Protein AF-A0A5J4WIN3-F1 (afdb_monomer_lite)

Structure (mmCIF, N/CA/C/O backbone):
data_AF-A0A5J4WIN3-F1
#
_entry.id   AF-A0A5J4WIN3-F1
#
loop_
_atom_site.group_PDB
_atom_site.id
_atom_site.type_symbol
_atom_site.label_atom_id
_atom_site.label_alt_id
_atom_site.label_comp_id
_atom_site.label_asym_id
_atom_site.label_entity_id
_atom_site.label_seq_id
_atom_site.pdbx_PDB_ins_code
_atom_site.Cartn_x
_atom_site.Cartn_y
_atom_site.Cartn_z
_atom_site.occupancy
_atom_site.B_iso_or_equiv
_atom_site.auth_seq_id
_atom_site.auth_comp_id
_atom_site.auth_asym_id
_atom_site.auth_atom_id
_atom_site.pdbx_PDB_model_num
ATOM 1 N N . MET A 1 1 ? -6.242 -2.470 1.722 1.00 87.19 1 MET A N 1
ATOM 2 C CA . MET A 1 1 ? -4.870 -2.939 2.012 1.00 87.19 1 MET A CA 1
ATOM 3 C C . MET A 1 1 ? -4.044 -3.246 0.762 1.00 87.19 1 MET A C 1
ATOM 5 O O . MET A 1 1 ? -3.118 -2.494 0.505 1.00 87.19 1 MET A O 1
ATOM 9 N N . ALA A 1 2 ? -4.332 -4.291 -0.031 1.00 87.19 2 ALA A N 1
ATOM 10 C CA . ALA A 1 2 ? -3.455 -4.694 -1.152 1.00 87.19 2 ALA A CA 1
ATOM 11 C C . ALA A 1 2 ? -3.166 -3.568 -2.173 1.00 87.19 2 ALA A C 1
ATOM 13 O O . ALA A 1 2 ? -2.025 -3.398 -2.594 1.00 87.19 2 ALA A O 1
ATOM 14 N N . MET A 1 3 ? -4.175 -2.747 -2.493 1.00 87.94 3 MET A N 1
ATOM 15 C CA . MET A 1 3 ? -4.008 -1.532 -3.305 1.00 87.94 3 MET A CA 1
ATOM 16 C C . MET A 1 3 ? -3.023 -0.533 -2.685 1.00 87.94 3 MET A C 1
ATOM 18 O O . MET A 1 3 ? -2.187 0.008 -3.392 1.00 87.94 3 MET A O 1
ATOM 22 N N . SER A 1 4 ? -3.068 -0.318 -1.369 1.00 89.94 4 SER A N 1
ATOM 23 C CA . SER A 1 4 ? -2.129 0.565 -0.673 1.00 89.94 4 SER A CA 1
ATOM 24 C C . SER A 1 4 ? -0.691 0.072 -0.877 1.00 89.94 4 SER A C 1
ATOM 26 O O . SER A 1 4 ? 0.135 0.820 -1.388 1.00 89.94 4 SER A O 1
ATOM 28 N N . VAL A 1 5 ? -0.415 -1.213 -0.608 1.00 88.94 5 VAL A N 1
ATOM 29 C CA . VAL A 1 5 ? 0.913 -1.842 -0.806 1.00 88.94 5 VAL A CA 1
ATOM 30 C C . VAL A 1 5 ? 1.455 -1.597 -2.215 1.00 88.94 5 VAL A C 1
ATOM 32 O O . VAL A 1 5 ? 2.582 -1.133 -2.374 1.00 88.94 5 VAL A O 1
ATOM 35 N N . ALA A 1 6 ? 0.635 -1.883 -3.230 1.00 87.50 6 ALA A N 1
ATOM 36 C CA . ALA A 1 6 ? 1.030 -1.821 -4.634 1.00 87.50 6 ALA A CA 1
ATOM 37 C C . ALA A 1 6 ? 1.293 -0.394 -5.153 1.00 87.50 6 ALA A C 1
ATOM 39 O O . ALA A 1 6 ? 1.942 -0.247 -6.187 1.00 87.50 6 ALA A O 1
ATOM 40 N N . PHE A 1 7 ? 0.796 0.640 -4.462 1.00 89.38 7 PHE A N 1
ATOM 41 C CA . PHE A 1 7 ? 0.884 2.038 -4.902 1.00 89.38 7 PHE A CA 1
ATOM 42 C C . PHE A 1 7 ? 1.800 2.931 -4.045 1.00 89.38 7 PHE A C 1
ATOM 44 O O . PHE A 1 7 ? 2.099 4.035 -4.484 1.00 89.38 7 PHE A O 1
ATOM 51 N N . CYS A 1 8 ? 2.282 2.487 -2.875 1.00 89.25 8 CYS A N 1
ATOM 52 C CA . CYS A 1 8 ? 3.181 3.295 -2.020 1.00 89.25 8 CYS A CA 1
ATOM 53 C C . CYS A 1 8 ? 4.412 2.562 -1.455 1.00 89.25 8 CYS A C 1
ATOM 55 O O . CYS A 1 8 ? 5.132 3.107 -0.611 1.00 89.25 8 CYS A O 1
ATOM 57 N N . ALA A 1 9 ? 4.648 1.311 -1.868 1.00 86.06 9 ALA A N 1
ATOM 58 C CA . ALA A 1 9 ? 5.741 0.473 -1.369 1.00 86.06 9 ALA A CA 1
ATOM 59 C C . ALA A 1 9 ? 5.744 0.241 0.161 1.00 86.06 9 ALA A C 1
ATOM 61 O O . ALA A 1 9 ? 6.770 -0.153 0.714 1.00 86.06 9 ALA A O 1
ATOM 62 N N . ALA A 1 10 ? 4.649 0.530 0.874 1.00 89.44 10 ALA A N 1
ATOM 63 C CA . ALA A 1 10 ? 4.596 0.431 2.333 1.00 89.44 10 ALA A CA 1
ATOM 64 C C . ALA A 1 10 ? 4.740 -1.010 2.831 1.00 89.44 10 ALA A C 1
ATOM 66 O O . ALA A 1 10 ? 4.054 -1.926 2.365 1.00 89.44 10 ALA A O 1
ATOM 67 N N . ARG A 1 11 ? 5.618 -1.200 3.822 1.00 89.56 11 ARG A N 1
ATOM 68 C CA . ARG A 1 11 ? 5.733 -2.472 4.553 1.00 89.56 11 ARG A CA 1
ATOM 69 C C . ARG A 1 11 ? 4.476 -2.691 5.398 1.00 89.56 11 ARG A C 1
ATOM 71 O O . ARG A 1 11 ? 3.821 -1.735 5.801 1.00 89.56 11 ARG A O 1
ATOM 78 N N . MET A 1 12 ? 4.163 -3.943 5.743 1.00 92.00 12 MET A N 1
ATOM 79 C CA . MET A 1 12 ? 3.035 -4.244 6.645 1.00 92.00 12 MET A CA 1
ATOM 80 C C . MET A 1 12 ? 3.161 -3.508 7.986 1.00 92.00 12 MET A C 1
ATOM 82 O O . MET A 1 12 ? 2.176 -3.002 8.507 1.00 92.00 12 MET A O 1
ATOM 86 N N . THR A 1 13 ? 4.386 -3.405 8.507 1.00 92.06 13 THR A N 1
ATOM 87 C CA . THR A 1 13 ? 4.738 -2.671 9.732 1.00 92.06 13 THR A CA 1
ATOM 88 C C . THR A 1 13 ? 4.558 -1.161 9.627 1.00 92.06 13 THR A C 1
ATOM 90 O O . THR A 1 13 ? 4.491 -0.508 10.653 1.00 92.06 13 THR A O 1
ATOM 93 N N . GLU A 1 14 ? 4.506 -0.605 8.418 1.00 93.25 14 GLU A N 1
ATOM 94 C CA . GLU A 1 14 ? 4.225 0.813 8.176 1.00 93.25 14 GLU A CA 1
ATOM 95 C C . GLU A 1 14 ? 2.704 1.001 8.055 1.00 93.25 14 GLU A C 1
ATOM 97 O O . GLU A 1 14 ? 2.109 1.778 8.794 1.00 93.25 14 GLU A O 1
ATOM 102 N N . LEU A 1 15 ? 2.047 0.194 7.210 1.00 93.12 15 LEU A N 1
ATOM 103 C CA . LEU A 1 15 ? 0.603 0.277 6.967 1.00 93.12 15 LEU A CA 1
ATOM 104 C C . LEU A 1 15 ? -0.250 0.252 8.243 1.00 93.12 15 LEU A C 1
ATOM 106 O O . LEU A 1 15 ? -1.227 0.990 8.309 1.00 93.12 15 LEU A O 1
ATOM 110 N N . VAL A 1 16 ? 0.099 -0.561 9.245 1.00 95.19 16 VAL A N 1
ATOM 111 C CA . VAL A 1 16 ? -0.671 -0.673 10.503 1.00 95.19 16 VAL A CA 1
ATOM 112 C C . VAL A 1 16 ? -0.641 0.577 11.388 1.00 95.19 16 VAL A C 1
ATOM 114 O O . VAL A 1 16 ? -1.478 0.697 12.277 1.00 95.19 16 VAL A O 1
ATOM 117 N N . PHE A 1 17 ? 0.268 1.522 11.134 1.00 95.25 17 PHE A N 1
ATOM 118 C CA . PHE A 1 17 ? 0.280 2.820 11.814 1.00 95.25 17 PHE A CA 1
ATOM 119 C C . PHE A 1 17 ? -0.562 3.892 11.107 1.00 95.25 17 PHE A C 1
ATOM 121 O O . PHE A 1 17 ? -0.676 4.996 11.631 1.00 95.25 17 PHE A O 1
ATOM 128 N N . MET A 1 18 ? -1.158 3.594 9.946 1.00 96.00 18 MET A N 1
ATOM 129 C CA . MET A 1 18 ? -2.054 4.532 9.266 1.00 96.00 18 MET A CA 1
ATOM 130 C C . MET A 1 18 ? -3.354 4.711 10.054 1.00 96.00 18 MET A C 1
ATOM 132 O O . MET A 1 18 ? -4.048 3.736 10.357 1.00 96.00 18 MET A O 1
ATOM 136 N N . LYS A 1 19 ? -3.695 5.969 10.330 1.00 96.12 19 LYS A N 1
ATOM 137 C CA . LYS A 1 19 ? -4.867 6.387 11.106 1.00 96.12 19 LYS A CA 1
ATOM 138 C C . LYS A 1 19 ? -5.868 7.164 10.263 1.00 96.12 19 LYS A C 1
ATOM 140 O O . LYS A 1 19 ? -5.471 7.857 9.326 1.00 96.12 19 LYS A O 1
ATOM 145 N N . GLN A 1 20 ? -7.145 7.091 10.626 1.00 95.69 20 GLN A N 1
ATOM 146 C CA . GLN A 1 20 ? -8.203 7.884 10.003 1.00 95.69 20 GLN A CA 1
ATOM 147 C C . GLN A 1 20 ? -8.123 9.356 10.432 1.00 95.69 20 GLN A C 1
ATOM 149 O O . GLN A 1 20 ? -8.286 10.233 9.590 1.00 95.69 20 GLN A O 1
ATOM 154 N N . SER A 1 21 ? -7.822 9.635 11.703 1.00 95.69 21 SER A N 1
ATOM 155 C CA . SER A 1 21 ? -7.687 10.994 12.256 1.00 95.69 21 SER A CA 1
ATOM 156 C C . SER A 1 21 ? -6.575 11.823 11.599 1.00 95.69 21 SER A C 1
ATOM 158 O O . SER A 1 21 ? -6.630 13.050 11.584 1.00 95.69 21 SER A O 1
ATOM 160 N N . GLU A 1 22 ? -5.571 11.151 11.029 1.00 96.06 22 GLU A N 1
ATOM 161 C CA . GLU A 1 22 ? -4.432 11.753 10.329 1.00 96.06 22 GLU A CA 1
ATOM 162 C C . GLU A 1 22 ? -4.584 11.708 8.793 1.00 96.06 22 GLU A C 1
ATOM 164 O O . GLU A 1 22 ? -3.637 12.039 8.070 1.00 96.06 22 GLU A O 1
ATOM 169 N N . MET A 1 23 ? -5.751 11.287 8.288 1.00 95.69 23 MET A N 1
ATOM 170 C CA . MET A 1 23 ? -6.067 11.232 6.860 1.00 95.69 23 MET A CA 1
ATOM 171 C C . MET A 1 23 ? -6.503 12.600 6.337 1.00 95.69 23 MET A C 1
ATOM 173 O O . MET A 1 23 ? -7.402 13.231 6.886 1.00 95.69 23 MET A O 1
ATOM 177 N N . ILE A 1 24 ? -5.905 13.024 5.227 1.00 96.81 24 ILE A N 1
ATOM 178 C CA . ILE A 1 24 ? -6.328 14.204 4.466 1.00 96.81 24 ILE A CA 1
ATOM 179 C C . ILE A 1 24 ? -7.000 13.685 3.195 1.00 96.81 24 ILE A C 1
ATOM 181 O O . ILE A 1 24 ? -6.353 12.995 2.408 1.00 96.81 24 ILE A O 1
ATOM 185 N N . ASP A 1 25 ? -8.292 13.961 3.025 1.00 96.00 25 ASP A N 1
ATOM 186 C CA . ASP A 1 25 ? -9.085 13.519 1.873 1.00 96.00 25 ASP A CA 1
ATOM 187 C C . ASP A 1 25 ? -9.510 14.737 1.038 1.00 96.00 25 ASP A C 1
ATOM 189 O O . ASP A 1 25 ? -10.473 15.429 1.366 1.00 96.00 25 ASP A O 1
ATOM 193 N N . ASP A 1 26 ? -8.755 15.018 -0.024 1.00 95.25 26 ASP A N 1
ATOM 194 C CA . ASP A 1 26 ? -9.018 16.113 -0.963 1.00 95.25 26 ASP A CA 1
ATOM 195 C C . ASP A 1 26 ? -9.938 15.635 -2.100 1.00 95.25 26 ASP A C 1
ATOM 197 O O . ASP A 1 26 ? -10.283 14.463 -2.195 1.00 95.25 26 ASP A O 1
ATOM 201 N N . MET A 1 27 ? -10.297 16.490 -3.060 1.00 92.69 27 MET A N 1
ATOM 202 C CA . MET A 1 27 ? -11.148 16.069 -4.187 1.00 92.69 27 MET A CA 1
ATOM 203 C C . MET A 1 27 ? -10.553 14.881 -4.982 1.00 92.69 27 MET A C 1
ATOM 205 O O . MET A 1 27 ? -11.215 13.851 -5.147 1.00 92.69 27 MET A O 1
ATOM 209 N N . HIS A 1 28 ? -9.285 14.994 -5.396 1.00 94.81 28 HIS A N 1
ATOM 210 C CA . HIS A 1 28 ? -8.592 14.035 -6.275 1.00 94.81 28 HIS A CA 1
ATOM 211 C C . HIS A 1 28 ? -7.371 13.351 -5.645 1.00 94.81 28 HIS A C 1
ATOM 213 O O . HIS A 1 28 ? -6.662 12.614 -6.328 1.00 94.81 28 HIS A O 1
ATOM 219 N N . SER A 1 29 ? -7.114 13.564 -4.358 1.00 96.38 29 SER A N 1
ATOM 220 C CA . SER A 1 29 ? -5.995 12.962 -3.631 1.00 96.38 29 SER A CA 1
ATOM 221 C C . SER A 1 29 ? -6.431 12.521 -2.242 1.00 96.38 29 SER A C 1
ATOM 223 O O . SER A 1 29 ? -7.376 13.058 -1.671 1.00 96.38 29 SER A O 1
ATOM 225 N N . LEU A 1 30 ? -5.743 11.519 -1.703 1.00 97.38 30 LEU A N 1
ATOM 226 C CA . LEU A 1 30 ? -5.910 11.071 -0.325 1.00 97.38 30 LEU A CA 1
ATOM 227 C C . LEU A 1 30 ? -4.524 10.832 0.267 1.00 97.38 30 LEU A C 1
ATOM 229 O O . LEU A 1 30 ? -3.768 9.996 -0.234 1.00 97.38 30 LEU A O 1
ATOM 233 N N . SER A 1 31 ? -4.184 11.565 1.324 1.00 97.06 31 SER A N 1
ATOM 234 C CA . SER A 1 31 ? -2.895 11.467 2.009 1.00 97.06 31 SER A CA 1
ATOM 235 C C . SER A 1 31 ? -3.036 10.815 3.380 1.00 97.06 31 SER A C 1
ATOM 237 O O . SER A 1 31 ? -3.942 11.135 4.145 1.00 97.06 31 SER A O 1
ATOM 239 N N . LEU A 1 32 ? -2.110 9.911 3.700 1.00 96.19 32 LEU A N 1
ATOM 240 C CA . LEU A 1 32 ? -2.033 9.202 4.976 1.00 96.19 32 LEU A CA 1
ATOM 241 C C . LEU A 1 32 ? -0.645 9.335 5.583 1.00 96.19 32 LEU A C 1
ATOM 243 O O . LEU A 1 32 ? 0.362 9.139 4.900 1.00 96.19 32 LEU A O 1
ATOM 247 N N . LYS A 1 33 ? -0.591 9.593 6.888 1.00 96.06 33 LYS A N 1
ATOM 248 C CA . LYS A 1 33 ? 0.647 9.464 7.656 1.00 96.06 33 LYS A CA 1
ATOM 249 C C . LYS A 1 33 ? 0.907 8.004 8.019 1.00 96.06 33 LYS A C 1
ATOM 251 O O . LYS A 1 33 ? -0.003 7.195 8.185 1.00 96.06 33 LYS A O 1
ATOM 256 N N . THR A 1 34 ? 2.184 7.672 8.108 1.00 94.75 34 THR A N 1
ATOM 257 C CA . THR A 1 34 ? 2.717 6.396 8.584 1.00 94.75 34 THR A CA 1
ATOM 258 C C . THR A 1 34 ? 4.063 6.658 9.258 1.00 94.75 34 THR A C 1
ATOM 260 O O . THR A 1 34 ? 4.613 7.754 9.150 1.00 94.75 34 THR A O 1
ATOM 263 N N . GLN A 1 35 ? 4.640 5.659 9.919 1.00 93.12 35 GLN A N 1
ATOM 264 C CA . GLN A 1 35 ? 5.944 5.789 10.561 1.00 93.12 35 GLN A CA 1
ATOM 265 C C . GLN A 1 35 ? 6.840 4.566 10.356 1.00 93.12 35 GLN A C 1
ATOM 267 O O . GLN A 1 35 ? 6.372 3.439 10.196 1.00 93.12 35 GLN A O 1
ATOM 272 N N . THR A 1 36 ? 8.150 4.801 10.402 1.00 90.69 36 THR A N 1
ATOM 273 C CA . THR A 1 36 ? 9.190 3.768 10.504 1.00 90.69 36 THR A CA 1
ATOM 274 C C . THR A 1 36 ? 10.063 4.052 11.717 1.00 90.69 36 THR A C 1
ATOM 276 O O . THR A 1 36 ? 10.524 5.184 11.875 1.00 90.69 36 THR A O 1
ATOM 279 N N . SER A 1 37 ? 10.374 3.039 12.521 1.00 87.25 37 SER A N 1
ATOM 280 C CA . SER A 1 37 ? 11.413 3.131 13.547 1.00 87.25 37 SER A CA 1
ATOM 281 C C . SER A 1 37 ? 12.778 2.709 12.989 1.00 87.25 37 SER A C 1
ATOM 283 O O . SER A 1 37 ? 12.899 1.710 12.277 1.00 87.25 37 SER A O 1
ATOM 285 N N . LYS A 1 38 ? 13.829 3.465 13.320 1.00 81.56 38 LYS A N 1
ATOM 286 C CA . LYS A 1 38 ? 15.229 3.105 13.060 1.00 81.56 38 LYS A CA 1
ATOM 287 C C . LYS A 1 38 ? 16.029 3.296 14.346 1.00 81.56 38 LYS A C 1
ATOM 289 O O . LYS A 1 38 ? 16.388 4.412 14.720 1.00 81.56 38 LYS A O 1
ATOM 294 N N . GLY A 1 39 ? 16.271 2.196 15.058 1.00 85.06 39 GLY A N 1
ATOM 295 C CA . GLY A 1 39 ? 16.772 2.257 16.432 1.00 85.06 39 GLY A CA 1
ATOM 296 C C . GLY A 1 39 ? 15.780 3.009 17.324 1.00 85.06 39 GLY A C 1
ATOM 297 O O . GLY A 1 39 ? 14.603 2.667 17.354 1.00 85.06 39 GLY A O 1
ATOM 298 N N . LYS A 1 40 ? 16.248 4.056 18.015 1.00 88.25 40 LYS A N 1
ATOM 299 C CA . LYS A 1 40 ? 15.413 4.907 18.884 1.00 88.25 40 LYS A CA 1
ATOM 300 C C . LYS A 1 40 ? 14.672 6.035 18.147 1.00 88.25 40 LYS A C 1
ATOM 302 O O . LYS A 1 40 ? 13.868 6.719 18.767 1.00 88.25 40 LYS A O 1
ATOM 307 N N . GLN A 1 41 ? 14.946 6.266 16.860 1.00 90.06 41 GLN A N 1
ATOM 308 C CA . GLN A 1 41 ? 14.313 7.347 16.097 1.00 90.06 41 GLN A CA 1
ATOM 309 C C . GLN A 1 41 ? 13.043 6.856 15.399 1.00 90.06 41 GLN A C 1
ATOM 311 O O . GLN A 1 41 ? 13.061 5.822 14.729 1.00 90.06 41 GLN A O 1
ATOM 316 N N . VAL A 1 42 ? 11.961 7.625 15.521 1.00 91.88 42 VAL A N 1
ATOM 317 C CA . VAL A 1 42 ? 10.725 7.451 14.750 1.00 91.88 42 VAL A CA 1
ATOM 318 C C . VAL A 1 42 ? 10.724 8.480 13.625 1.00 91.88 42 VAL A C 1
ATOM 320 O O . VAL A 1 42 ? 10.877 9.673 13.873 1.00 91.88 42 VAL A O 1
ATOM 323 N N . ILE A 1 43 ? 10.571 8.014 12.389 1.00 92.19 43 ILE A N 1
ATOM 324 C CA . ILE A 1 43 ? 10.496 8.853 11.191 1.00 92.19 43 ILE A CA 1
ATOM 325 C C . ILE A 1 43 ? 9.068 8.759 10.662 1.00 92.19 43 ILE A C 1
ATOM 327 O O . ILE A 1 43 ? 8.614 7.665 10.319 1.00 92.19 43 ILE A O 1
ATOM 331 N N . ILE A 1 44 ? 8.374 9.896 10.614 1.00 94.06 44 ILE A N 1
ATOM 332 C CA . ILE A 1 44 ? 7.026 10.018 10.051 1.00 94.06 44 ILE A CA 1
ATOM 333 C C . ILE A 1 44 ? 7.149 10.232 8.541 1.00 94.06 44 ILE A C 1
ATOM 335 O O . ILE A 1 44 ? 7.950 11.048 8.089 1.00 94.06 44 ILE A O 1
ATOM 339 N N . HIS A 1 45 ? 6.333 9.521 7.767 1.00 93.38 45 HIS A N 1
ATOM 340 C CA . HIS A 1 45 ? 6.220 9.672 6.317 1.00 93.38 45 HIS A CA 1
ATOM 341 C C . HIS A 1 45 ? 4.774 10.000 5.961 1.00 93.38 45 HIS A C 1
ATOM 343 O O . HIS A 1 45 ? 3.855 9.389 6.506 1.00 93.38 45 HIS A O 1
ATOM 349 N N . THR A 1 46 ? 4.575 10.900 5.004 1.00 95.12 46 THR A N 1
ATOM 350 C CA . THR A 1 46 ? 3.268 11.115 4.373 1.00 95.12 46 THR A CA 1
ATOM 351 C C . THR A 1 46 ? 3.246 10.378 3.041 1.00 95.12 46 THR A C 1
ATOM 353 O O . THR A 1 46 ? 4.161 10.516 2.231 1.00 95.12 46 THR A O 1
ATOM 356 N N . ILE A 1 47 ? 2.209 9.577 2.824 1.00 94.31 47 ILE A N 1
ATOM 357 C CA . ILE A 1 47 ? 1.951 8.851 1.584 1.00 94.31 47 ILE A CA 1
ATOM 358 C C . ILE A 1 47 ? 0.704 9.454 0.954 1.00 94.31 47 ILE A C 1
ATOM 360 O O . ILE A 1 47 ? -0.386 9.322 1.506 1.00 94.31 47 ILE A O 1
ATOM 364 N N . THR A 1 48 ? 0.865 10.076 -0.209 1.00 95.56 48 THR A N 1
ATOM 365 C CA . THR A 1 48 ? -0.241 10.602 -1.013 1.00 95.56 48 THR A CA 1
ATOM 366 C C . THR A 1 48 ? -0.604 9.604 -2.106 1.00 95.56 48 THR A C 1
ATOM 368 O O . THR A 1 48 ? 0.262 9.080 -2.808 1.00 95.56 48 THR A O 1
ATOM 371 N N . PHE A 1 49 ? -1.897 9.320 -2.230 1.00 94.31 49 PHE A N 1
ATOM 372 C CA . PHE A 1 49 ? -2.480 8.548 -3.316 1.00 94.31 49 PHE A CA 1
ATOM 373 C C . PHE A 1 49 ? -3.270 9.492 -4.217 1.00 94.31 49 PHE A C 1
ATOM 375 O O . PHE A 1 49 ? -4.230 10.107 -3.759 1.00 94.31 49 PHE A O 1
ATOM 382 N N . ASP A 1 50 ? -2.918 9.548 -5.497 1.00 93.12 50 ASP A N 1
ATOM 383 C CA . ASP A 1 50 ? -3.700 10.286 -6.489 1.00 93.12 50 ASP A CA 1
ATOM 384 C C . ASP A 1 50 ? -4.870 9.442 -7.006 1.00 93.12 50 ASP A C 1
ATOM 386 O O . ASP A 1 50 ? -4.772 8.213 -7.175 1.00 93.12 50 ASP A O 1
ATOM 390 N N . GLU A 1 51 ? -5.987 10.101 -7.300 1.00 93.44 51 GLU A N 1
ATOM 391 C CA . GLU A 1 51 ? -7.093 9.505 -8.031 1.00 93.44 51 GLU A CA 1
ATOM 392 C C . GLU A 1 51 ? -6.628 9.129 -9.446 1.00 93.44 51 GLU A C 1
ATOM 394 O O . GLU A 1 51 ? -5.828 9.814 -10.081 1.00 93.44 51 GLU A O 1
ATOM 399 N N . ARG A 1 52 ? -7.113 7.992 -9.953 1.00 87.50 52 ARG A N 1
ATOM 400 C CA . ARG A 1 52 ? -6.747 7.486 -11.278 1.00 87.50 52 ARG A CA 1
ATOM 401 C C . ARG A 1 52 ? -7.985 7.064 -12.043 1.00 87.50 52 ARG A C 1
ATOM 403 O O . ARG A 1 52 ? -8.908 6.475 -11.474 1.00 87.50 52 ARG A O 1
ATOM 410 N N . SER A 1 53 ? -7.974 7.320 -13.346 1.00 81.81 53 SER A N 1
ATOM 411 C CA . SER A 1 53 ? -8.917 6.722 -14.281 1.00 81.81 53 SER A CA 1
ATOM 412 C C . SER A 1 53 ? -8.658 5.212 -14.368 1.00 81.81 53 SER A C 1
ATOM 414 O O . SER A 1 53 ? -7.540 4.762 -14.615 1.00 81.81 53 SER A O 1
ATOM 416 N N . GLY A 1 54 ? -9.698 4.415 -14.118 1.00 79.38 54 GLY A N 1
ATOM 417 C CA . GLY A 1 54 ? -9.635 2.954 -14.152 1.00 79.38 54 GLY A CA 1
ATOM 418 C C . GLY A 1 54 ? -10.202 2.274 -12.904 1.00 79.38 54 GLY A C 1
ATOM 419 O O . GLY A 1 54 ? -10.539 2.911 -11.908 1.00 79.38 54 GLY A O 1
ATOM 420 N N . ILE A 1 55 ? -10.306 0.946 -12.983 1.00 74.25 55 ILE A N 1
ATOM 421 C CA . ILE A 1 55 ? -10.894 0.085 -11.942 1.00 74.25 55 ILE A CA 1
ATOM 422 C C . ILE A 1 55 ? -9.997 0.056 -10.690 1.00 74.25 55 ILE A C 1
ATOM 424 O O . ILE A 1 55 ? -10.476 0.114 -9.560 1.00 74.25 55 ILE A O 1
ATOM 428 N N . CYS A 1 56 ? -8.678 0.024 -10.887 1.00 81.31 56 CYS A N 1
ATOM 429 C CA . CYS A 1 56 ? -7.680 -0.053 -9.823 1.00 81.31 56 CYS A CA 1
ATOM 430 C C . CYS A 1 56 ? -7.268 1.345 -9.329 1.00 81.31 56 CYS A C 1
ATOM 432 O O . CYS A 1 56 ? -6.128 1.768 -9.522 1.00 81.31 56 CYS A O 1
ATOM 434 N N . CYS A 1 57 ? -8.187 2.064 -8.680 1.00 88.44 57 CYS A N 1
ATOM 435 C CA . CYS A 1 57 ? -7.898 3.358 -8.056 1.00 88.44 57 CYS A CA 1
ATOM 436 C C . CYS A 1 57 ? -7.724 3.215 -6.524 1.00 88.44 57 CYS A C 1
ATOM 438 O O . CYS A 1 57 ? -8.671 2.794 -5.847 1.00 88.44 57 CYS A O 1
ATOM 440 N N . PRO A 1 58 ? -6.550 3.557 -5.947 1.00 89.88 58 PRO A N 1
ATOM 441 C CA . PRO A 1 58 ? -6.318 3.447 -4.506 1.00 89.88 58 PRO A CA 1
ATOM 442 C C . PRO A 1 58 ? -7.206 4.403 -3.697 1.00 89.88 58 PRO A C 1
ATOM 444 O O . PRO A 1 58 ? -7.798 3.957 -2.720 1.00 89.88 58 PRO A O 1
ATOM 447 N N . VAL A 1 59 ? -7.390 5.653 -4.146 1.00 94.75 59 VAL A N 1
ATOM 448 C CA . VAL A 1 59 ? -8.263 6.656 -3.500 1.00 94.75 59 VAL A CA 1
ATOM 449 C C . VAL A 1 59 ? -9.701 6.149 -3.373 1.00 94.75 59 VAL A C 1
ATOM 451 O O . VAL A 1 59 ? -10.221 6.033 -2.267 1.00 94.75 59 VAL A O 1
ATOM 454 N N . LYS A 1 60 ? -10.326 5.734 -4.485 1.00 93.38 60 LYS A N 1
ATOM 455 C CA . LYS A 1 60 ? -11.705 5.201 -4.488 1.00 93.38 60 LYS A CA 1
ATOM 456 C C . LYS A 1 60 ? -11.857 3.959 -3.613 1.00 93.38 60 LYS A C 1
ATOM 458 O O . LYS A 1 60 ? -12.891 3.777 -2.976 1.00 93.38 60 LYS A O 1
ATOM 463 N N . THR A 1 61 ? -10.830 3.111 -3.576 1.00 91.94 61 THR A N 1
ATOM 464 C CA . THR A 1 61 ? -10.817 1.898 -2.750 1.00 91.94 61 THR A CA 1
ATOM 465 C C . THR A 1 61 ? -10.701 2.237 -1.261 1.00 91.94 61 THR A C 1
ATOM 467 O O . THR A 1 61 ? -11.392 1.627 -0.449 1.00 91.94 61 THR A O 1
ATOM 470 N N . LEU A 1 62 ? -9.860 3.211 -0.895 1.00 94.50 62 LEU A N 1
ATOM 471 C CA . LEU A 1 62 ? -9.700 3.677 0.484 1.00 94.50 62 LEU A CA 1
ATOM 472 C C . LEU A 1 62 ? -10.953 4.401 0.987 1.00 94.50 62 LEU A C 1
ATOM 474 O O . LEU A 1 62 ? -11.437 4.041 2.054 1.00 94.50 62 LEU A O 1
ATOM 478 N N . ARG A 1 63 ? -11.547 5.315 0.204 1.00 95.44 63 ARG A N 1
ATOM 479 C CA . ARG A 1 63 ? -12.815 5.982 0.566 1.00 95.44 63 ARG A CA 1
ATOM 480 C C . ARG A 1 63 ? -13.931 4.977 0.858 1.00 95.44 63 ARG A C 1
ATOM 482 O O . ARG A 1 63 ? -14.547 5.045 1.916 1.00 95.44 63 ARG A O 1
ATOM 489 N N . LYS A 1 64 ? -14.132 3.988 -0.025 1.00 94.44 64 LYS A N 1
ATOM 490 C CA . LYS A 1 64 ? -15.112 2.906 0.192 1.00 94.44 64 LYS A CA 1
ATOM 491 C C . LYS A 1 64 ? -14.812 2.071 1.439 1.00 94.44 64 LYS A C 1
ATOM 493 O O . LYS A 1 64 ? -15.735 1.707 2.155 1.00 94.44 64 LYS A O 1
ATOM 498 N N . TRP A 1 65 ? -13.539 1.777 1.708 1.00 94.31 65 TRP A N 1
ATOM 499 C CA . TRP A 1 65 ? -13.132 1.048 2.911 1.00 94.31 65 TRP A CA 1
ATOM 500 C C . TRP A 1 65 ? -13.412 1.838 4.198 1.00 94.31 65 TRP A C 1
ATOM 502 O O . TRP A 1 65 ? -13.975 1.282 5.134 1.00 94.31 65 TRP A O 1
ATOM 512 N N . ILE A 1 66 ? -13.083 3.133 4.235 1.00 95.25 66 ILE A N 1
ATOM 513 C CA . ILE A 1 66 ? -13.375 3.999 5.388 1.00 95.25 66 ILE A CA 1
ATOM 514 C C . ILE A 1 66 ? -14.888 4.151 5.589 1.00 95.25 66 ILE A C 1
ATOM 516 O O . ILE A 1 66 ? -15.359 4.049 6.718 1.00 95.25 66 ILE A O 1
ATOM 520 N N . GLN A 1 67 ? -15.658 4.317 4.508 1.00 95.19 67 GLN A N 1
ATOM 521 C CA . GLN A 1 67 ? -17.121 4.346 4.574 1.00 95.19 67 GLN A CA 1
ATOM 522 C C . GLN A 1 67 ? -17.682 3.054 5.186 1.00 95.19 67 GLN A C 1
ATOM 524 O O . GLN A 1 67 ? -18.470 3.141 6.121 1.00 95.19 67 GLN A O 1
ATOM 529 N N . GLN A 1 68 ? -17.230 1.881 4.723 1.00 94.06 68 GLN A N 1
ATOM 530 C CA . GLN A 1 68 ? -17.643 0.594 5.291 1.00 94.06 68 GLN A CA 1
ATOM 531 C C . GLN A 1 68 ? -17.259 0.482 6.771 1.00 94.06 68 GLN A C 1
ATOM 533 O O . GLN A 1 68 ? -18.112 0.160 7.586 1.00 94.06 68 GLN A O 1
ATOM 538 N N . ARG A 1 69 ? -16.018 0.827 7.142 1.00 94.31 69 ARG A N 1
ATOM 539 C CA . ARG A 1 69 ? -15.552 0.795 8.539 1.00 94.31 69 ARG A CA 1
ATOM 540 C C . ARG A 1 69 ? -16.426 1.663 9.458 1.00 94.31 69 ARG A C 1
ATOM 542 O O . ARG A 1 69 ? -16.718 1.256 10.577 1.00 94.31 69 ARG A O 1
ATOM 549 N N . ASN A 1 70 ? -16.860 2.832 8.981 1.00 93.88 70 ASN A N 1
ATOM 550 C CA . ASN A 1 70 ? -17.783 3.700 9.717 1.00 93.88 70 ASN A CA 1
ATOM 551 C C . ASN A 1 70 ? -19.195 3.081 9.823 1.00 93.88 70 ASN A C 1
ATOM 553 O O . ASN A 1 70 ? -19.839 3.220 10.857 1.00 93.88 70 ASN A O 1
ATOM 557 N N . THR A 1 71 ? -19.678 2.397 8.776 1.00 95.81 71 THR A N 1
ATOM 558 C CA . THR A 1 71 ? -20.956 1.653 8.792 1.00 95.81 71 THR A CA 1
ATOM 559 C C . THR A 1 71 ? -20.918 0.454 9.743 1.00 95.81 71 THR A C 1
ATOM 561 O O . THR A 1 71 ? -21.903 0.195 10.426 1.00 95.81 71 THR A O 1
ATOM 564 N N . ASP A 1 72 ? -19.773 -0.223 9.843 1.00 93.50 72 ASP A N 1
ATOM 565 C CA . ASP A 1 72 ? -19.530 -1.348 10.755 1.00 93.50 72 ASP A CA 1
ATOM 566 C C . ASP A 1 72 ? -19.388 -0.910 12.232 1.00 93.50 72 ASP A C 1
ATOM 568 O O . ASP A 1 72 ? -19.197 -1.753 13.106 1.00 93.50 72 ASP A O 1
ATOM 572 N N . GLY A 1 73 ? -19.446 0.396 12.528 1.00 94.12 73 GLY A N 1
ATOM 573 C CA . GLY A 1 73 ? -19.350 0.937 13.890 1.00 94.12 73 GLY A CA 1
ATOM 574 C C . GLY A 1 73 ? -17.952 0.871 14.520 1.00 94.12 73 GLY A C 1
ATOM 575 O O . GLY A 1 73 ? -17.823 1.054 15.729 1.00 94.12 73 GLY A O 1
ATOM 576 N N . ILE A 1 74 ? -16.904 0.622 13.727 1.00 94.88 74 ILE A N 1
ATOM 577 C CA . ILE A 1 74 ? -15.529 0.475 14.224 1.00 94.88 74 ILE A CA 1
ATOM 578 C C . ILE A 1 74 ? -14.995 1.839 14.681 1.00 94.88 74 ILE A C 1
ATOM 580 O O . ILE A 1 74 ? -14.834 2.768 13.885 1.00 94.88 74 ILE A O 1
ATOM 584 N N . SER A 1 75 ? -14.701 1.932 15.977 1.00 92.75 75 SER A N 1
ATOM 585 C CA . SER A 1 75 ? -14.309 3.163 16.677 1.00 92.75 75 SER A CA 1
ATOM 586 C C . SER A 1 75 ? -12.805 3.454 16.617 1.00 92.75 75 SER A C 1
ATOM 588 O O . SER A 1 75 ? -12.365 4.591 16.782 1.00 92.75 75 SER A O 1
ATOM 590 N N . GLU A 1 76 ? -12.008 2.416 16.387 1.00 95.25 76 GLU A N 1
ATOM 591 C CA . GLU A 1 76 ? -10.561 2.424 16.519 1.00 95.25 76 GLU A CA 1
ATOM 592 C C . GLU A 1 76 ? -9.908 3.176 15.356 1.00 95.25 76 GLU A C 1
ATOM 594 O O . GLU A 1 76 ? -10.149 2.880 14.185 1.00 95.25 76 GLU A O 1
ATOM 599 N N . ASP A 1 77 ? -9.064 4.156 15.678 1.00 95.62 77 ASP A N 1
ATOM 600 C CA . ASP A 1 77 ? -8.498 5.115 14.720 1.00 95.62 77 ASP A CA 1
ATOM 601 C C . ASP A 1 77 ? -7.619 4.467 13.628 1.00 95.62 77 ASP A C 1
ATOM 603 O O . ASP A 1 77 ? -7.469 5.009 12.533 1.00 95.62 77 ASP A O 1
ATOM 607 N N . GLN A 1 78 ? -7.052 3.283 13.881 1.00 95.75 78 GLN A N 1
ATOM 608 C CA . GLN A 1 78 ? -6.282 2.541 12.882 1.00 95.75 78 GLN A CA 1
ATOM 609 C C . GLN A 1 78 ? -7.153 2.136 11.682 1.00 95.75 78 GLN A C 1
ATOM 611 O O . GLN A 1 78 ? -8.205 1.513 11.817 1.00 95.75 78 GLN A O 1
ATOM 616 N N . ILE A 1 79 ? -6.659 2.413 10.472 1.00 95.56 79 ILE A N 1
ATOM 617 C CA . ILE A 1 79 ? -7.392 2.141 9.225 1.00 95.56 79 ILE A CA 1
ATOM 618 C C . ILE A 1 79 ? -7.588 0.643 8.979 1.00 95.56 79 ILE A C 1
ATOM 620 O O . ILE A 1 79 ? -8.579 0.246 8.368 1.00 95.56 79 ILE A O 1
ATOM 624 N N . TRP A 1 80 ? -6.650 -0.200 9.411 1.00 95.25 80 TRP A N 1
ATOM 625 C CA . TRP A 1 80 ? -6.725 -1.646 9.204 1.00 95.25 80 TRP A CA 1
ATOM 626 C C . TRP A 1 80 ? -7.243 -2.335 10.462 1.00 95.25 80 TRP A C 1
ATOM 628 O O . TRP A 1 80 ? -6.653 -2.209 11.534 1.00 95.25 80 TRP A O 1
ATOM 638 N N . TYR A 1 81 ? -8.316 -3.106 10.304 1.00 95.06 81 TYR A N 1
ATOM 639 C CA . TYR A 1 81 ? -9.027 -3.762 11.396 1.00 95.06 81 TYR A CA 1
ATOM 640 C C . TYR A 1 81 ? -9.038 -5.284 11.239 1.00 95.06 81 TYR A C 1
ATOM 642 O O . TYR A 1 81 ? -9.017 -5.808 10.121 1.00 95.06 81 TYR A O 1
ATOM 650 N N . ASN A 1 82 ? -9.075 -6.002 12.360 1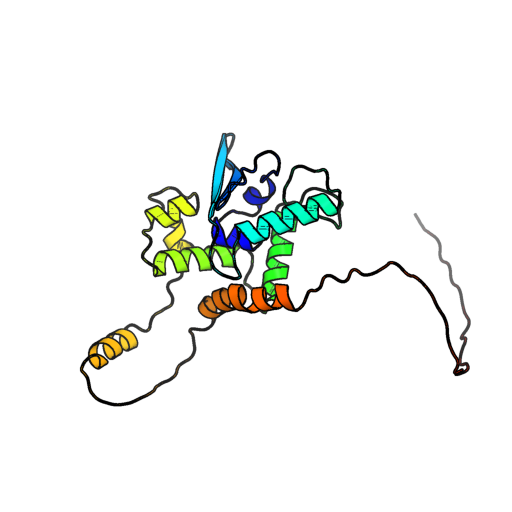.00 95.06 82 ASN A N 1
ATOM 651 C CA . ASN A 1 82 ? -9.232 -7.449 12.400 1.00 95.06 82 ASN A CA 1
ATOM 652 C C . ASN A 1 82 ? -10.599 -7.804 12.998 1.00 95.06 82 ASN A C 1
ATOM 654 O O . ASN A 1 82 ? -10.717 -8.024 14.200 1.00 95.06 82 ASN A O 1
ATOM 658 N N . HIS A 1 83 ? -11.615 -7.929 12.140 1.00 89.62 83 HIS A N 1
ATOM 659 C CA . HIS A 1 83 ? -12.988 -8.270 12.539 1.00 89.62 83 HIS A CA 1
ATOM 660 C C . HIS A 1 83 ? -13.100 -9.609 13.298 1.00 89.62 83 HIS A C 1
ATOM 662 O O . HIS A 1 83 ? -14.026 -9.794 14.077 1.00 89.62 83 HIS A O 1
ATOM 668 N N . THR A 1 84 ? -12.163 -10.550 13.119 1.00 92.25 84 THR A N 1
ATOM 669 C CA . THR A 1 84 ? -12.159 -11.815 13.880 1.00 92.25 84 THR A CA 1
ATOM 670 C C . THR A 1 84 ? -11.736 -11.611 15.334 1.00 92.25 84 THR A C 1
ATOM 672 O O . THR A 1 84 ? -12.176 -12.353 16.204 1.00 92.25 84 THR A O 1
ATOM 675 N N . LYS A 1 85 ? -10.870 -10.626 15.604 1.00 94.50 85 LYS A N 1
ATOM 676 C CA . LYS A 1 85 ? -10.378 -10.313 16.956 1.00 94.50 85 LYS A CA 1
ATOM 677 C C . LYS A 1 85 ? -11.004 -9.058 17.572 1.00 94.50 85 LYS A C 1
ATOM 679 O O . LYS A 1 85 ? -10.704 -8.790 18.726 1.00 94.50 85 LYS A O 1
ATOM 684 N N . GLN A 1 86 ? -11.823 -8.316 16.819 1.00 93.25 86 GLN A N 1
ATOM 685 C CA . GLN A 1 86 ? -12.397 -7.018 17.209 1.00 93.25 86 GLN A CA 1
ATOM 686 C C . GLN A 1 86 ? -11.321 -6.057 17.750 1.00 93.25 86 GLN A C 1
ATOM 688 O O . GLN A 1 86 ? -11.431 -5.506 18.839 1.00 93.25 86 GLN A O 1
ATOM 693 N N . LEU A 1 87 ? -10.216 -5.941 17.002 1.00 95.62 87 LEU A N 1
ATOM 694 C CA . LEU A 1 87 ? -9.042 -5.145 17.364 1.00 95.62 87 LEU A CA 1
ATOM 695 C C . LEU A 1 87 ? -8.340 -4.583 16.113 1.00 95.62 87 LEU A C 1
ATOM 697 O O . LEU A 1 87 ? -8.457 -5.168 15.026 1.00 95.62 87 LEU A O 1
ATOM 701 N N . PRO A 1 88 ? -7.527 -3.515 16.253 1.00 96.25 88 PRO A N 1
ATOM 702 C CA . PRO A 1 88 ? -6.614 -3.052 15.212 1.00 96.25 88 PRO A CA 1
ATOM 703 C C . PRO A 1 88 ? -5.749 -4.180 14.632 1.00 96.25 88 PRO A C 1
ATOM 705 O O . PRO A 1 88 ? -5.257 -5.061 15.342 1.00 96.25 88 PRO A O 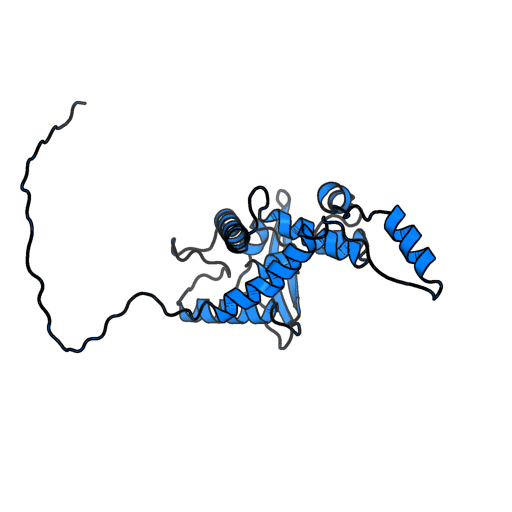1
ATOM 708 N N . ALA A 1 89 ? -5.549 -4.161 13.316 1.00 96.06 89 ALA A N 1
ATOM 709 C CA . ALA A 1 89 ? -4.814 -5.207 12.619 1.00 96.06 89 ALA A CA 1
ATOM 710 C C . ALA A 1 89 ? -3.309 -5.177 12.941 1.00 96.06 89 ALA A C 1
ATOM 712 O O . ALA A 1 89 ? -2.646 -4.152 12.791 1.00 96.06 89 ALA A O 1
ATOM 713 N N . SER A 1 90 ? -2.740 -6.333 13.299 1.00 96.25 90 SER A N 1
ATOM 714 C CA . SER A 1 90 ? -1.286 -6.495 13.415 1.00 96.25 90 SER A CA 1
ATOM 715 C C . SER A 1 90 ? -0.617 -6.591 12.039 1.00 96.25 90 SER A C 1
ATOM 717 O O . SER A 1 90 ? -1.236 -6.971 11.042 1.00 96.25 90 SER A O 1
ATOM 719 N N . SER A 1 91 ? 0.682 -6.287 11.971 1.00 94.69 91 SER A N 1
ATOM 720 C CA . SER A 1 91 ? 1.466 -6.381 10.728 1.00 94.69 91 SER A CA 1
ATOM 721 C C . SER A 1 91 ? 1.513 -7.812 10.176 1.00 94.69 91 SER A C 1
ATOM 723 O O . SER A 1 91 ? 1.477 -8.013 8.962 1.00 94.69 91 SER A O 1
ATOM 725 N N . GLU A 1 92 ? 1.530 -8.807 11.062 1.00 95.31 92 GLU A N 1
ATOM 726 C CA . GLU A 1 92 ? 1.427 -10.228 10.734 1.00 95.31 92 GLU A CA 1
ATOM 727 C C . GLU A 1 92 ? 0.058 -10.576 10.129 1.00 95.31 92 GLU A C 1
ATOM 729 O O . GLU A 1 92 ? -0.001 -11.158 9.046 1.00 95.31 92 GLU A O 1
ATOM 734 N N . TYR A 1 93 ? -1.044 -10.149 10.760 1.00 95.75 93 TYR A N 1
ATOM 735 C CA . TYR A 1 93 ? -2.393 -10.351 10.220 1.00 95.75 93 TYR A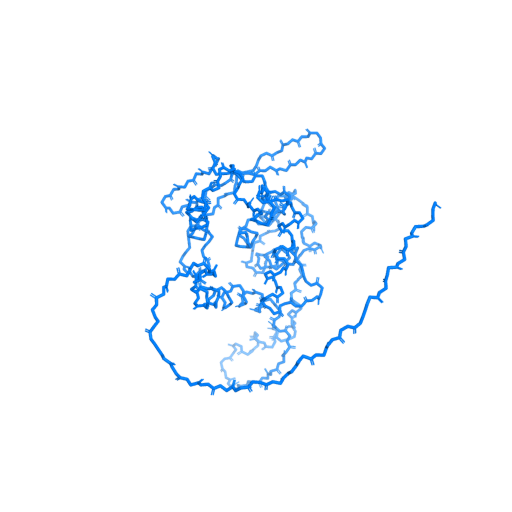 CA 1
ATOM 736 C C . TYR A 1 93 ? -2.533 -9.709 8.834 1.00 95.75 93 TYR A C 1
ATOM 738 O O . TYR A 1 93 ? -2.996 -10.354 7.894 1.00 95.75 93 TYR A O 1
ATOM 746 N N . CYS A 1 94 ? -2.040 -8.479 8.668 1.00 94.50 94 CYS A N 1
ATOM 747 C CA . CYS A 1 94 ? -1.974 -7.806 7.373 1.00 94.50 94 CYS A CA 1
ATOM 748 C C . CYS A 1 94 ? -1.174 -8.612 6.328 1.00 94.50 94 CYS A C 1
ATOM 750 O O . CYS A 1 94 ? -1.616 -8.744 5.184 1.00 94.50 94 CYS A O 1
ATOM 752 N N . SER A 1 95 ? -0.044 -9.213 6.720 1.00 93.88 95 SER A N 1
ATOM 753 C CA . SER A 1 95 ? 0.781 -10.078 5.860 1.00 93.88 95 SER A CA 1
ATOM 754 C C . SER A 1 95 ? 0.050 -11.358 5.431 1.00 93.88 95 SER A C 1
ATOM 756 O O . SER A 1 95 ? 0.068 -11.726 4.248 1.00 93.88 95 SER A O 1
ATOM 758 N N . HIS A 1 96 ? -0.643 -12.018 6.364 1.00 93.56 96 HIS A N 1
ATOM 759 C CA . HIS A 1 96 ? -1.449 -13.209 6.089 1.00 93.56 96 HIS A CA 1
ATOM 760 C C . HIS A 1 96 ? -2.630 -12.891 5.172 1.00 93.56 96 HIS A C 1
ATOM 762 O O . HIS A 1 96 ? -2.805 -13.560 4.154 1.00 93.56 96 HIS A O 1
ATOM 768 N N . GLN A 1 97 ? -3.370 -11.815 5.443 1.00 93.12 97 GLN A N 1
ATOM 769 C CA . GLN A 1 97 ? -4.479 -11.369 4.598 1.00 93.12 97 GLN A CA 1
ATOM 770 C C . GLN A 1 97 ? -4.010 -10.963 3.192 1.00 93.12 97 GLN A C 1
ATOM 772 O O . GLN A 1 97 ? -4.663 -11.296 2.201 1.00 93.12 97 GLN A O 1
ATOM 777 N N . LEU A 1 98 ? -2.851 -10.308 3.065 1.00 91.44 98 LEU A N 1
ATOM 778 C CA . LEU A 1 98 ? -2.257 -10.007 1.760 1.00 91.44 98 LEU A CA 1
ATOM 779 C C . LEU A 1 98 ? -1.861 -11.284 1.006 1.00 91.44 98 LEU A C 1
ATOM 781 O O . LEU A 1 98 ? -2.124 -11.404 -0.191 1.00 91.44 98 LEU A O 1
ATOM 785 N N . THR A 1 99 ? -1.276 -12.258 1.702 1.00 91.56 99 THR A N 1
ATOM 786 C CA . THR A 1 99 ? -0.914 -13.556 1.115 1.00 91.56 99 THR A CA 1
ATOM 787 C C . THR A 1 99 ? -2.161 -14.349 0.708 1.00 91.56 99 THR A C 1
ATOM 789 O O . THR A 1 99 ? -2.183 -14.928 -0.375 1.00 91.56 99 THR A O 1
ATOM 792 N N . ALA A 1 100 ? -3.241 -14.302 1.492 1.00 91.38 100 ALA A N 1
ATOM 793 C CA . ALA A 1 100 ? -4.528 -14.895 1.135 1.00 91.38 100 ALA A CA 1
ATOM 794 C C . ALA A 1 100 ? -5.132 -14.251 -0.127 1.00 91.38 100 ALA A C 1
ATOM 796 O O . ALA A 1 100 ? -5.647 -14.968 -0.985 1.00 91.38 100 ALA A O 1
ATOM 797 N N . ILE A 1 101 ? -5.016 -12.927 -0.296 1.00 89.81 101 ILE A N 1
ATOM 798 C CA . ILE A 1 101 ? -5.402 -12.237 -1.540 1.00 89.81 101 ILE A CA 1
ATOM 799 C C . ILE A 1 101 ? -4.566 -12.751 -2.724 1.00 89.81 101 ILE A C 1
ATOM 801 O O . ILE A 1 101 ? -5.141 -13.115 -3.746 1.00 89.81 101 ILE A O 1
ATOM 805 N N . ILE A 1 102 ? -3.239 -12.855 -2.577 1.00 85.38 102 ILE A N 1
ATOM 806 C CA . ILE A 1 102 ? -2.331 -13.393 -3.611 1.00 85.38 102 ILE A CA 1
ATOM 807 C C . ILE A 1 102 ? -2.738 -14.826 -4.015 1.00 85.38 102 ILE A C 1
ATOM 809 O O . ILE A 1 102 ? -2.838 -15.123 -5.206 1.00 85.38 102 ILE A O 1
ATOM 813 N N . ARG A 1 103 ? -3.048 -15.696 -3.042 1.00 89.81 103 ARG A N 1
ATOM 814 C CA . ARG A 1 103 ? -3.483 -17.089 -3.280 1.00 89.81 103 ARG A CA 1
ATOM 815 C C . ARG A 1 103 ? -4.849 -17.175 -3.965 1.00 89.81 103 ARG A C 1
ATOM 817 O O . ARG A 1 103 ? -4.983 -17.904 -4.942 1.00 89.81 103 ARG A O 1
ATOM 824 N N . ARG A 1 104 ? -5.843 -16.393 -3.517 1.00 88.06 104 ARG A N 1
ATOM 825 C CA . ARG A 1 104 ? -7.173 -16.288 -4.165 1.00 88.06 104 ARG A CA 1
ATOM 826 C C . ARG A 1 104 ? -7.090 -15.782 -5.606 1.00 88.06 104 ARG A C 1
ATOM 828 O O . ARG A 1 104 ? -7.975 -16.061 -6.406 1.00 88.06 104 ARG A O 1
ATOM 835 N N . ALA A 1 105 ? -6.025 -15.058 -5.930 1.00 82.56 105 ALA A N 1
ATOM 836 C CA . ALA A 1 105 ? -5.740 -14.555 -7.262 1.00 82.56 105 ALA A CA 1
ATOM 837 C C . ALA A 1 105 ? -4.943 -15.555 -8.138 1.00 82.56 105 ALA A C 1
ATOM 839 O O . ALA A 1 105 ? -4.420 -15.177 -9.182 1.00 82.56 105 ALA A O 1
ATOM 840 N N . GLY A 1 106 ? -4.830 -16.822 -7.715 1.00 86.69 106 GLY A N 1
ATOM 841 C CA . GLY A 1 106 ? -4.193 -17.909 -8.470 1.00 86.69 106 GLY A CA 1
ATOM 842 C C . GLY A 1 106 ? -2.665 -17.965 -8.373 1.00 86.69 106 GLY A C 1
ATOM 843 O O . GLY A 1 106 ? -2.046 -18.843 -8.970 1.00 86.69 106 GLY A O 1
ATOM 844 N N . ILE A 1 107 ? -2.035 -17.061 -7.618 1.00 84.12 107 ILE A N 1
ATOM 845 C CA . ILE A 1 107 ? -0.577 -17.021 -7.472 1.00 84.12 107 ILE A CA 1
ATOM 846 C C . ILE A 1 107 ? -0.170 -17.953 -6.322 1.00 84.12 107 ILE A C 1
ATOM 848 O O . ILE A 1 107 ? -0.450 -17.690 -5.148 1.00 84.12 107 ILE A O 1
ATOM 852 N N . THR A 1 108 ? 0.504 -19.050 -6.658 1.00 86.94 108 THR A N 1
ATOM 853 C CA . THR A 1 108 ? 0.912 -20.120 -5.736 1.00 86.94 108 THR A CA 1
ATOM 854 C C . THR A 1 108 ? 2.184 -19.787 -4.933 1.00 86.94 108 THR A C 1
ATOM 856 O O . THR A 1 108 ? 2.756 -18.699 -5.030 1.00 86.94 108 THR A O 1
ATOM 859 N N . SER A 1 109 ? 2.608 -20.716 -4.069 1.00 86.19 109 SER A N 1
ATOM 860 C CA . SER A 1 109 ? 3.920 -20.675 -3.401 1.00 86.19 109 SER A CA 1
ATOM 861 C C . SER A 1 109 ? 5.058 -20.616 -4.442 1.00 86.19 109 SER A C 1
ATOM 863 O O . SER A 1 109 ? 4.912 -21.250 -5.487 1.00 86.19 109 SER A O 1
ATOM 865 N N . PRO A 1 110 ? 6.176 -19.891 -4.214 1.00 87.19 110 PRO A N 1
ATOM 866 C CA . PRO A 1 110 ? 6.612 -19.241 -2.968 1.00 87.19 110 PRO A CA 1
ATOM 867 C C . PRO A 1 110 ? 6.241 -17.752 -2.836 1.00 87.19 110 PRO A C 1
ATOM 869 O O . PRO A 1 110 ? 6.735 -17.070 -1.940 1.00 87.19 110 PRO A O 1
ATOM 872 N N . TYR A 1 111 ? 5.394 -17.207 -3.711 1.00 85.62 111 TYR A N 1
ATOM 873 C CA . TYR A 1 111 ? 5.123 -15.764 -3.752 1.00 85.62 111 TYR A CA 1
ATOM 874 C C . TYR A 1 111 ? 4.289 -15.280 -2.553 1.00 85.62 111 TYR A C 1
ATOM 876 O O . TYR A 1 111 ? 3.322 -15.936 -2.160 1.00 85.62 111 TYR A O 1
ATOM 884 N N . THR A 1 112 ? 4.642 -14.130 -1.979 1.00 87.56 112 THR A N 1
ATOM 885 C CA . THR A 1 112 ? 4.061 -13.555 -0.743 1.00 87.56 112 THR A CA 1
ATOM 886 C C . THR A 1 112 ? 4.038 -12.019 -0.820 1.00 87.56 112 THR A C 1
ATOM 888 O O . THR A 1 112 ? 4.346 -11.451 -1.867 1.00 87.56 112 THR A O 1
ATOM 891 N N . GLY A 1 113 ? 3.671 -11.314 0.259 1.00 82.06 113 GLY A N 1
ATOM 892 C CA . GLY A 1 113 ? 3.599 -9.842 0.297 1.00 82.06 113 GLY A CA 1
ATOM 893 C C . GLY A 1 113 ? 4.781 -9.094 -0.357 1.00 82.06 113 GLY A C 1
ATOM 894 O O . GLY A 1 113 ? 4.534 -8.259 -1.230 1.00 82.06 113 GLY A O 1
ATOM 895 N N . PRO A 1 114 ? 6.054 -9.420 -0.040 1.00 83.94 114 PRO A N 1
ATOM 896 C CA . PRO A 1 114 ? 7.228 -8.838 -0.700 1.00 83.94 114 PRO A CA 1
ATOM 897 C C . PRO A 1 114 ? 7.241 -8.959 -2.230 1.00 83.94 114 PRO A C 1
ATOM 899 O O . PRO A 1 114 ? 7.797 -8.090 -2.901 1.00 83.94 114 PRO A O 1
ATOM 902 N N . THR A 1 115 ? 6.610 -9.987 -2.815 1.00 84.88 115 THR A N 1
ATOM 903 C CA . THR A 1 115 ? 6.517 -10.156 -4.278 1.00 84.88 115 THR A CA 1
ATOM 904 C C . THR A 1 115 ? 5.822 -8.972 -4.954 1.00 84.88 115 THR A C 1
ATOM 906 O O . THR A 1 115 ? 6.191 -8.620 -6.074 1.00 84.88 115 THR A O 1
ATOM 909 N N . ILE A 1 116 ? 4.881 -8.305 -4.275 1.00 84.75 116 ILE A N 1
ATOM 910 C CA . ILE A 1 116 ? 4.250 -7.083 -4.795 1.00 84.75 116 ILE A CA 1
ATOM 911 C C . ILE A 1 116 ? 5.290 -5.964 -4.911 1.00 84.75 116 ILE A C 1
ATOM 913 O O . ILE A 1 116 ? 5.402 -5.354 -5.973 1.00 84.75 116 ILE A O 1
ATOM 917 N N . SER A 1 117 ? 6.107 -5.752 -3.874 1.00 83.19 117 SER A N 1
ATOM 918 C CA . SER A 1 117 ? 7.191 -4.761 -3.893 1.00 83.19 117 SER A CA 1
ATOM 919 C C . SER A 1 117 ? 8.223 -5.063 -4.985 1.00 83.19 117 SER A C 1
ATOM 921 O O . SER A 1 117 ? 8.567 -4.164 -5.749 1.00 83.19 117 SER A O 1
ATOM 923 N N . HIS A 1 118 ? 8.642 -6.328 -5.138 1.00 83.44 118 HIS A N 1
ATOM 924 C CA . HIS A 1 118 ? 9.517 -6.768 -6.238 1.00 83.44 118 HIS A CA 1
ATOM 925 C C . HIS A 1 118 ? 8.939 -6.425 -7.621 1.00 83.44 118 HIS A C 1
ATOM 927 O O . HIS A 1 118 ? 9.630 -5.839 -8.459 1.00 83.44 118 HIS A O 1
ATOM 933 N N . ALA A 1 119 ? 7.672 -6.777 -7.870 1.00 84.50 119 ALA A N 1
ATOM 934 C CA . ALA A 1 119 ? 7.013 -6.544 -9.154 1.00 84.50 119 ALA A CA 1
ATOM 935 C C . ALA A 1 119 ? 6.850 -5.044 -9.453 1.00 84.50 119 ALA A C 1
ATOM 937 O O . ALA A 1 119 ? 7.111 -4.602 -10.571 1.00 84.50 119 ALA A O 1
ATOM 938 N N . MET A 1 120 ? 6.479 -4.259 -8.441 1.00 87.00 120 MET A N 1
ATOM 939 C CA . MET A 1 120 ? 6.329 -2.804 -8.500 1.00 87.00 120 MET A CA 1
ATOM 940 C C . MET A 1 120 ? 7.667 -2.100 -8.782 1.00 87.00 120 MET A C 1
ATOM 942 O O . MET A 1 120 ? 7.753 -1.337 -9.742 1.00 87.00 120 MET A O 1
ATOM 946 N N . MET A 1 121 ? 8.732 -2.400 -8.028 1.00 85.94 121 MET A N 1
ATOM 947 C CA . MET A 1 121 ? 10.079 -1.853 -8.271 1.00 85.94 121 MET A CA 1
ATOM 948 C C . MET A 1 121 ? 10.596 -2.236 -9.662 1.00 85.94 121 MET A C 1
ATOM 950 O O . MET A 1 121 ? 11.074 -1.380 -10.407 1.00 85.94 121 MET A O 1
ATOM 954 N N . THR A 1 122 ? 10.413 -3.500 -10.060 1.00 84.50 122 THR A N 1
ATOM 955 C CA . THR A 1 122 ? 10.781 -3.974 -11.401 1.00 84.50 122 THR A CA 1
ATOM 956 C C . THR A 1 122 ? 10.015 -3.235 -12.497 1.00 84.50 122 THR A C 1
ATOM 958 O O . THR A 1 122 ? 10.601 -2.869 -13.517 1.00 84.50 122 THR A O 1
ATOM 961 N N . ARG A 1 123 ? 8.724 -2.948 -12.286 1.00 84.44 123 ARG A N 1
ATOM 962 C CA . ARG A 1 123 ? 7.904 -2.177 -13.227 1.00 84.44 123 ARG A CA 1
ATOM 963 C C . ARG A 1 123 ? 8.345 -0.716 -13.323 1.00 84.44 123 ARG A C 1
ATOM 965 O O . ARG A 1 123 ? 8.380 -0.205 -14.437 1.00 84.44 123 ARG A O 1
ATOM 972 N N . LEU A 1 124 ? 8.702 -0.073 -12.208 1.00 86.94 124 LEU A N 1
ATOM 973 C CA . LEU A 1 124 ? 9.206 1.307 -12.193 1.00 86.94 124 LEU A CA 1
ATOM 974 C C . LEU A 1 124 ? 10.521 1.425 -12.978 1.00 86.94 124 LEU A C 1
ATOM 976 O O . LEU A 1 124 ? 10.601 2.228 -13.907 1.00 86.94 124 LEU A O 1
ATOM 980 N N . ARG A 1 125 ? 11.512 0.566 -12.693 1.00 87.38 125 ARG A N 1
ATOM 981 C CA . ARG A 1 125 ? 12.786 0.536 -13.442 1.00 87.38 125 ARG A CA 1
ATOM 982 C C . ARG A 1 125 ? 12.557 0.229 -14.929 1.00 87.38 125 ARG A C 1
ATOM 984 O O . ARG A 1 125 ? 13.125 0.894 -15.789 1.00 87.38 125 ARG A O 1
ATOM 991 N N . ALA A 1 126 ? 11.662 -0.710 -15.254 1.00 83.81 126 ALA A N 1
ATOM 992 C CA . ALA A 1 126 ? 11.301 -1.029 -16.641 1.00 83.81 126 ALA A CA 1
ATOM 993 C C . ALA A 1 126 ? 10.538 0.095 -17.375 1.00 83.81 126 ALA A C 1
ATOM 995 O O . ALA A 1 126 ? 10.520 0.089 -18.606 1.00 83.81 126 ALA A O 1
ATOM 996 N N . ALA A 1 127 ? 9.922 1.031 -16.646 1.00 86.62 127 ALA A N 1
ATOM 997 C CA . ALA A 1 127 ? 9.283 2.236 -17.177 1.00 86.62 127 ALA A CA 1
ATOM 998 C C . ALA A 1 127 ? 10.249 3.434 -17.301 1.00 86.62 127 ALA A C 1
ATOM 1000 O O . ALA A 1 127 ? 9.823 4.507 -17.715 1.00 86.62 127 ALA A O 1
ATOM 1001 N N . GLY A 1 128 ? 11.533 3.256 -16.965 1.00 89.50 128 GLY A N 1
ATOM 1002 C CA . GLY A 1 128 ? 12.569 4.285 -17.084 1.00 89.50 128 GLY A CA 1
ATOM 1003 C C . GLY A 1 128 ? 12.886 5.046 -15.796 1.00 89.50 128 GLY A C 1
ATOM 1004 O O . GLY A 1 128 ? 13.799 5.865 -15.819 1.00 89.50 128 GLY A O 1
ATOM 1005 N N . ALA A 1 129 ? 12.208 4.762 -14.675 1.00 92.12 129 ALA A N 1
ATOM 1006 C CA . ALA A 1 129 ? 12.525 5.405 -13.399 1.00 92.12 129 ALA A CA 1
ATOM 1007 C C . ALA A 1 129 ? 13.972 5.101 -12.982 1.00 92.12 129 ALA A C 1
ATOM 1009 O O . ALA A 1 129 ? 14.431 3.950 -13.045 1.00 92.12 129 ALA A O 1
ATOM 1010 N N . THR A 1 130 ? 14.690 6.126 -12.539 1.00 93.38 130 THR A N 1
ATOM 1011 C CA . THR A 1 130 ? 16.065 6.025 -12.047 1.00 93.38 130 THR A CA 1
ATOM 1012 C C . THR A 1 130 ? 16.132 5.240 -10.737 1.00 93.38 130 THR A C 1
ATOM 1014 O O . THR A 1 130 ? 15.160 5.114 -9.992 1.00 93.38 130 THR A O 1
ATOM 1017 N N . GLN A 1 131 ? 17.319 4.724 -10.417 1.00 91.44 131 GLN A N 1
ATOM 1018 C CA . GLN A 1 131 ? 17.576 4.066 -9.135 1.00 91.44 131 GLN A CA 1
ATOM 1019 C C . GLN A 1 131 ? 17.291 5.008 -7.948 1.00 91.44 131 GLN A C 1
ATOM 1021 O O . GLN A 1 131 ? 16.722 4.577 -6.949 1.00 91.44 131 GLN A O 1
ATOM 1026 N N . ALA A 1 132 ? 17.617 6.299 -8.083 1.00 92.94 132 ALA A N 1
ATOM 1027 C CA . ALA A 1 132 ? 17.361 7.328 -7.077 1.00 92.94 132 ALA A CA 1
ATOM 1028 C C . ALA A 1 132 ? 15.858 7.510 -6.791 1.00 92.94 132 ALA A C 1
ATOM 1030 O O . ALA A 1 132 ? 15.457 7.511 -5.626 1.00 92.94 132 ALA A O 1
ATOM 1031 N N . GLU A 1 133 ? 15.025 7.597 -7.832 1.00 93.12 133 GLU A N 1
ATOM 1032 C CA . GLU A 1 133 ? 13.566 7.726 -7.696 1.00 93.12 133 GLU A CA 1
ATOM 1033 C C . GLU A 1 133 ? 12.937 6.483 -7.059 1.00 93.12 133 GLU A C 1
ATOM 1035 O O . GLU A 1 133 ? 12.134 6.604 -6.133 1.00 93.12 133 GLU A O 1
ATOM 1040 N N . VAL A 1 134 ? 13.325 5.276 -7.496 1.00 91.81 134 VAL A N 1
ATOM 1041 C CA . VAL A 1 134 ? 12.780 4.034 -6.917 1.00 91.81 134 VAL A CA 1
ATOM 1042 C C . VAL A 1 134 ? 13.256 3.841 -5.471 1.00 91.81 134 VAL A C 1
ATOM 1044 O O . VAL A 1 134 ? 12.469 3.402 -4.631 1.00 91.81 134 VAL A O 1
ATOM 1047 N N . ASN A 1 135 ? 14.493 4.233 -5.143 1.00 92.00 135 ASN A N 1
ATOM 1048 C CA . ASN A 1 135 ? 14.983 4.260 -3.763 1.00 92.00 135 ASN A CA 1
ATOM 1049 C C . ASN A 1 135 ? 14.165 5.217 -2.890 1.00 92.00 135 ASN A C 1
ATOM 1051 O O . ASN A 1 135 ? 13.687 4.799 -1.836 1.00 92.00 135 ASN A O 1
ATOM 1055 N N . ALA A 1 136 ? 13.959 6.461 -3.334 1.00 90.88 136 ALA A N 1
ATOM 1056 C CA . ALA A 1 136 ? 13.167 7.450 -2.605 1.00 90.88 136 ALA A CA 1
ATOM 1057 C C . ALA A 1 136 ? 11.725 6.960 -2.380 1.00 90.88 136 ALA A C 1
ATOM 1059 O O . ALA A 1 136 ? 11.244 6.940 -1.246 1.00 90.88 136 ALA A O 1
ATOM 1060 N N . PHE A 1 137 ? 11.074 6.455 -3.433 1.00 89.12 137 PHE A N 1
ATOM 1061 C CA . PHE A 1 137 ? 9.723 5.890 -3.375 1.00 89.12 137 PHE A CA 1
ATOM 1062 C C . PHE A 1 137 ? 9.608 4.703 -2.400 1.00 89.12 137 PHE A C 1
ATOM 1064 O O . PHE A 1 137 ? 8.637 4.592 -1.650 1.00 89.12 137 PHE A O 1
ATOM 1071 N N . ALA A 1 138 ? 10.624 3.838 -2.353 1.00 88.12 138 ALA A N 1
ATOM 1072 C CA . ALA A 1 138 ? 10.693 2.703 -1.433 1.00 88.12 138 ALA A CA 1
ATOM 1073 C C . ALA A 1 138 ? 11.247 3.046 -0.032 1.00 88.12 138 ALA A C 1
ATOM 1075 O O . ALA A 1 138 ? 11.415 2.141 0.793 1.00 88.12 138 ALA A O 1
ATOM 1076 N N . ARG A 1 139 ? 11.546 4.325 0.249 1.00 89.00 139 ARG A N 1
ATOM 1077 C CA . ARG A 1 139 ? 12.175 4.807 1.496 1.00 89.00 139 ARG A CA 1
ATOM 1078 C C . ARG A 1 139 ? 13.519 4.117 1.801 1.00 89.00 139 ARG A C 1
ATOM 1080 O O . ARG A 1 139 ? 13.860 3.852 2.954 1.00 89.00 139 ARG A O 1
ATOM 1087 N N . HIS A 1 140 ? 14.290 3.827 0.754 1.00 87.75 140 HIS A N 1
ATOM 1088 C CA . HIS A 1 140 ? 15.703 3.446 0.822 1.00 87.75 140 HIS A CA 1
ATOM 1089 C C . HIS A 1 140 ? 16.602 4.684 0.663 1.00 87.75 140 HIS A C 1
ATOM 1091 O O . HIS A 1 140 ? 16.184 5.713 0.138 1.00 87.75 140 HIS A O 1
ATOM 1097 N N . ALA A 1 141 ? 17.861 4.595 1.108 1.00 87.31 141 ALA A N 1
ATOM 1098 C CA . ALA A 1 141 ? 18.830 5.668 0.883 1.00 87.31 141 ALA A CA 1
ATOM 1099 C C . ALA A 1 141 ? 19.050 5.882 -0.626 1.00 87.31 141 ALA A C 1
ATOM 1101 O O . ALA A 1 141 ? 19.188 4.911 -1.366 1.00 87.31 141 ALA A O 1
ATOM 1102 N N . ILE A 1 142 ? 19.113 7.140 -1.074 1.00 88.38 142 ILE A N 1
ATOM 1103 C CA . ILE A 1 142 ? 19.090 7.514 -2.503 1.00 88.38 142 ILE A CA 1
ATOM 1104 C C . ILE A 1 142 ? 20.204 6.821 -3.308 1.00 88.38 142 ILE A C 1
ATOM 1106 O O . ILE A 1 142 ? 19.945 6.308 -4.393 1.00 88.38 142 ILE A O 1
ATOM 1110 N N . ALA A 1 143 ? 21.414 6.728 -2.748 1.00 90.00 143 ALA A N 1
ATOM 1111 C CA . ALA A 1 143 ? 22.570 6.065 -3.364 1.00 90.00 143 ALA A CA 1
ATOM 1112 C C . ALA A 1 143 ? 22.625 4.534 -3.141 1.00 90.00 143 ALA A C 1
ATOM 1114 O O . ALA A 1 143 ? 23.629 3.897 -3.452 1.00 90.00 143 ALA A O 1
ATOM 1115 N N . SER A 1 144 ? 21.589 3.915 -2.562 1.00 90.69 144 SER A N 1
ATOM 1116 C CA . SER A 1 144 ? 21.606 2.486 -2.235 1.00 90.69 144 SER A CA 1
ATOM 1117 C C . SER A 1 144 ? 21.455 1.609 -3.477 1.00 90.69 144 SER A C 1
ATOM 1119 O O . SER A 1 144 ? 20.536 1.781 -4.274 1.00 90.69 144 SER A O 1
ATOM 1121 N N . ASN A 1 145 ? 22.308 0.599 -3.615 1.00 89.31 145 ASN A N 1
ATOM 1122 C CA . ASN A 1 145 ? 22.163 -0.469 -4.608 1.00 89.31 145 ASN A CA 1
ATOM 1123 C C . ASN A 1 145 ? 21.206 -1.592 -4.160 1.00 89.31 145 ASN A C 1
ATOM 1125 O O . ASN A 1 145 ? 20.909 -2.482 -4.950 1.00 89.31 145 ASN A O 1
ATOM 1129 N N . VAL A 1 146 ? 20.682 -1.555 -2.927 1.00 85.94 146 VAL A N 1
ATOM 1130 C CA . VAL A 1 146 ? 19.855 -2.634 -2.351 1.00 85.94 146 VAL A CA 1
ATOM 1131 C C . VAL A 1 146 ? 18.585 -2.896 -3.165 1.00 85.94 146 VAL A C 1
ATOM 1133 O O . VAL A 1 146 ? 18.223 -4.055 -3.365 1.00 85.94 146 VAL A O 1
ATOM 1136 N N . VAL A 1 147 ? 17.912 -1.855 -3.663 1.00 82.88 147 VAL A N 1
ATOM 1137 C CA . VAL A 1 147 ? 16.704 -2.040 -4.483 1.00 82.88 147 VAL A CA 1
ATOM 1138 C C . VAL A 1 147 ? 17.038 -2.740 -5.802 1.00 82.88 147 VAL A C 1
ATOM 1140 O O . VAL A 1 147 ? 16.376 -3.712 -6.156 1.00 82.88 147 VAL A O 1
ATOM 1143 N N . ASP A 1 148 ? 18.098 -2.326 -6.492 1.00 83.06 148 ASP A N 1
ATOM 1144 C CA . ASP A 1 148 ? 18.458 -2.928 -7.777 1.00 83.06 148 ASP A CA 1
ATOM 1145 C C . ASP A 1 148 ? 19.093 -4.326 -7.636 1.00 83.06 148 ASP A C 1
ATOM 1147 O O . ASP A 1 148 ? 18.854 -5.182 -8.479 1.00 83.06 148 ASP A O 1
ATOM 1151 N N . ILE A 1 149 ? 19.836 -4.607 -6.560 1.00 83.69 149 ILE A N 1
ATOM 1152 C CA . ILE A 1 149 ? 20.436 -5.934 -6.321 1.00 83.69 149 ILE A CA 1
ATOM 1153 C C . ILE A 1 149 ? 19.383 -6.966 -5.903 1.00 83.69 149 ILE A C 1
ATOM 1155 O O . ILE A 1 149 ? 19.369 -8.084 -6.415 1.00 83.69 149 ILE A O 1
ATOM 1159 N N . TYR A 1 150 ? 18.516 -6.621 -4.947 1.00 79.75 150 TYR A N 1
ATOM 1160 C CA . TYR A 1 150 ? 17.594 -7.594 -4.354 1.00 79.75 150 TYR A CA 1
ATOM 1161 C C . TYR A 1 150 ? 16.211 -7.579 -5.007 1.00 79.75 150 TYR A C 1
ATOM 1163 O O . TYR A 1 150 ? 15.563 -8.628 -5.082 1.00 79.75 150 TYR A O 1
ATOM 1171 N N . TYR A 1 151 ? 15.736 -6.415 -5.467 1.00 72.56 151 TYR A N 1
ATOM 1172 C CA . TYR A 1 151 ? 14.346 -6.246 -5.890 1.00 72.56 151 TYR A CA 1
ATOM 1173 C C . TYR A 1 151 ? 14.133 -6.137 -7.395 1.00 72.56 151 TYR A C 1
ATOM 1175 O O . TYR A 1 151 ? 13.144 -6.695 -7.881 1.00 72.56 151 TYR A O 1
ATOM 1183 N N . TYR A 1 152 ? 15.034 -5.475 -8.122 1.00 77.50 152 TYR A N 1
ATOM 1184 C CA . TYR A 1 152 ? 14.988 -5.425 -9.579 1.00 77.50 152 TYR A CA 1
ATOM 1185 C C . TYR A 1 152 ? 15.379 -6.784 -10.161 1.00 77.50 152 TYR A C 1
ATOM 1187 O O . TYR A 1 152 ? 16.547 -7.156 -10.219 1.00 77.50 152 TYR A O 1
ATOM 1195 N N . LYS A 1 153 ? 14.376 -7.535 -10.618 1.00 72.81 153 LYS A N 1
ATOM 1196 C CA . LYS A 1 153 ? 14.594 -8.747 -11.409 1.00 72.81 153 LYS A CA 1
ATOM 1197 C C . LYS A 1 153 ? 14.257 -8.412 -12.856 1.00 72.81 153 LYS A C 1
ATOM 1199 O O . LYS A 1 153 ? 13.088 -8.552 -13.230 1.00 72.81 153 LYS A O 1
ATOM 1204 N N . PRO A 1 154 ? 15.220 -7.914 -13.662 1.00 66.81 154 PRO A N 1
ATOM 1205 C CA . PRO A 1 154 ? 14.969 -7.710 -15.077 1.00 66.81 154 PRO A CA 1
ATOM 1206 C C . PRO A 1 154 ? 14.468 -9.028 -15.655 1.00 66.81 154 PRO A C 1
ATOM 1208 O O . PRO A 1 154 ? 15.062 -10.082 -15.438 1.00 66.81 154 PRO A O 1
ATOM 1211 N N . VAL A 1 155 ? 13.358 -8.973 -16.390 1.00 62.00 155 VAL A N 1
ATOM 1212 C CA . VAL A 1 155 ? 13.020 -10.081 -17.280 1.00 62.00 155 VAL A CA 1
ATOM 1213 C C . VAL A 1 155 ? 14.210 -10.225 -18.217 1.00 62.00 155 VAL A C 1
ATOM 1215 O O . VAL A 1 155 ? 14.588 -9.230 -18.839 1.00 62.00 155 VAL A O 1
ATOM 1218 N N . GLU A 1 156 ? 14.777 -11.428 -18.313 1.00 56.12 156 GLU A N 1
ATOM 1219 C CA . GLU A 1 156 ? 15.671 -11.802 -19.407 1.00 56.12 156 GLU A CA 1
ATOM 1220 C C . GLU A 1 156 ? 14.908 -11.567 -20.711 1.00 56.12 156 GLU A C 1
ATOM 1222 O O . GLU A 1 156 ? 14.132 -12.401 -21.182 1.00 56.12 156 GLU A O 1
ATOM 1227 N N . ARG A 1 157 ? 15.054 -10.361 -21.258 1.00 55.31 157 ARG A N 1
ATOM 1228 C CA . ARG A 1 157 ? 14.676 -10.082 -22.630 1.00 55.31 157 ARG A CA 1
ATOM 1229 C C . ARG A 1 157 ? 15.684 -10.865 -23.440 1.00 55.31 157 ARG A C 1
ATOM 1231 O O . ARG A 1 157 ? 16.878 -10.631 -23.279 1.00 55.31 157 ARG A O 1
ATOM 1238 N N . ASP A 1 158 ? 15.211 -11.778 -24.276 1.00 61.22 158 ASP A N 1
ATOM 1239 C CA . ASP A 1 158 ? 16.077 -12.388 -25.269 1.00 61.22 158 ASP A CA 1
ATOM 1240 C C . ASP A 1 158 ? 16.653 -11.259 -26.140 1.00 61.22 158 ASP A C 1
ATOM 1242 O O . ASP A 1 158 ? 15.951 -10.636 -26.945 1.00 61.22 158 ASP A O 1
ATOM 1246 N N . LEU A 1 159 ? 17.925 -10.943 -25.891 1.00 65.12 159 LEU A N 1
ATOM 1247 C CA . LEU A 1 159 ? 18.632 -9.855 -26.550 1.00 65.12 159 LEU A CA 1
ATOM 1248 C C . LEU A 1 159 ? 18.789 -10.165 -28.042 1.00 65.12 159 LEU A C 1
ATOM 1250 O O . LEU A 1 159 ? 18.698 -9.249 -28.856 1.00 65.12 159 LEU A O 1
ATOM 1254 N N . SER A 1 160 ? 18.897 -11.446 -28.409 1.00 68.44 160 SER A N 1
ATOM 1255 C CA . SER A 1 160 ? 18.903 -11.906 -29.799 1.00 68.44 160 SER A CA 1
ATOM 1256 C C . SER A 1 160 ? 17.563 -11.605 -30.474 1.00 68.44 160 SER A C 1
ATOM 1258 O O . SER A 1 160 ? 17.542 -10.975 -31.530 1.00 68.44 160 SER A O 1
ATOM 1260 N N . SER A 1 161 ? 16.431 -11.924 -29.832 1.00 62.34 161 SER A N 1
ATOM 1261 C CA . SER A 1 161 ? 15.102 -11.517 -30.328 1.00 62.34 161 SER A CA 1
ATOM 1262 C C . SER A 1 161 ? 14.945 -9.996 -30.447 1.00 62.34 161 SER A C 1
ATOM 1264 O O . SER A 1 161 ? 14.301 -9.525 -31.384 1.00 62.34 161 SER A O 1
ATOM 1266 N N . MET A 1 162 ? 15.528 -9.201 -29.540 1.00 58.38 162 MET A N 1
ATOM 1267 C CA . MET A 1 162 ? 15.499 -7.733 -29.646 1.00 58.38 162 MET A CA 1
ATOM 1268 C C . MET A 1 162 ? 16.349 -7.189 -30.804 1.00 58.38 162 MET A C 1
ATOM 1270 O O . MET A 1 162 ? 15.934 -6.224 -31.450 1.00 58.38 162 MET A O 1
ATOM 1274 N N . LEU A 1 163 ? 17.503 -7.797 -31.089 1.00 63.47 163 LEU A N 1
ATOM 1275 C CA . LEU A 1 163 ? 18.330 -7.456 -32.250 1.00 63.47 163 LEU A CA 1
ATOM 1276 C C . LEU A 1 163 ? 17.585 -7.784 -33.556 1.00 63.47 163 LEU A C 1
ATOM 1278 O O . LEU A 1 163 ? 17.407 -6.899 -34.394 1.00 63.47 163 LEU A O 1
ATOM 1282 N N . ILE A 1 164 ? 17.024 -8.993 -33.662 1.00 64.38 164 ILE A N 1
ATOM 1283 C CA . ILE A 1 164 ? 16.231 -9.447 -34.821 1.00 64.38 164 ILE A CA 1
ATOM 1284 C C . ILE A 1 164 ? 14.975 -8.574 -35.028 1.00 64.38 164 ILE A C 1
ATOM 1286 O O . ILE A 1 164 ? 14.604 -8.265 -36.161 1.00 64.38 164 ILE A O 1
ATOM 1290 N N . LEU A 1 165 ? 14.314 -8.123 -33.955 1.00 54.25 165 LEU A N 1
ATOM 1291 C CA . LEU A 1 165 ? 13.158 -7.218 -34.049 1.00 54.25 165 LEU A CA 1
ATOM 1292 C C . LEU A 1 165 ? 13.519 -5.813 -34.549 1.00 54.25 165 LEU A C 1
ATOM 1294 O O . LEU A 1 165 ? 12.702 -5.189 -35.227 1.00 54.25 165 LEU A O 1
ATOM 1298 N N . ASN A 1 166 ? 14.716 -5.308 -34.240 1.00 52.59 166 ASN A N 1
ATOM 1299 C CA . ASN A 1 166 ? 15.191 -4.040 -34.799 1.00 52.59 166 ASN A CA 1
ATOM 1300 C C . ASN A 1 166 ? 15.607 -4.183 -36.271 1.00 52.59 166 ASN A C 1
ATOM 1302 O O . ASN A 1 166 ? 15.405 -3.251 -37.046 1.00 52.59 166 ASN A O 1
ATOM 1306 N N . GLU A 1 167 ? 16.100 -5.350 -36.682 1.00 53.84 167 GLU A N 1
ATOM 1307 C CA . GLU A 1 167 ? 16.397 -5.655 -38.086 1.00 53.84 167 GLU A CA 1
ATOM 1308 C C . GLU A 1 167 ? 15.111 -5.749 -38.935 1.00 53.84 167 GLU A C 1
ATOM 1310 O O . GLU A 1 167 ? 15.010 -5.131 -40.000 1.00 53.84 167 GLU A O 1
ATOM 1315 N N . LYS A 1 168 ? 14.058 -6.385 -38.397 1.00 46.94 168 LYS A N 1
ATOM 1316 C CA . LYS A 1 168 ? 12.710 -6.462 -39.004 1.00 46.94 168 LYS A CA 1
ATOM 1317 C C . LYS A 1 168 ? 11.912 -5.145 -39.013 1.00 46.94 168 LYS A C 1
ATOM 1319 O O . LYS A 1 168 ? 10.765 -5.137 -39.454 1.00 46.94 168 LYS A O 1
ATOM 1324 N N . ARG A 1 169 ? 12.487 -4.017 -38.572 1.00 46.38 169 ARG A N 1
ATOM 1325 C CA . ARG A 1 169 ? 11.902 -2.675 -38.795 1.00 46.38 169 ARG A CA 1
ATOM 1326 C C . ARG A 1 169 ? 12.174 -2.114 -40.194 1.00 46.38 169 ARG A C 1
ATOM 1328 O O . ARG A 1 169 ? 11.641 -1.058 -40.527 1.00 46.38 169 ARG A O 1
ATOM 1335 N N . ARG A 1 170 ? 12.937 -2.818 -41.038 1.00 47.28 170 ARG A N 1
ATOM 1336 C CA . ARG A 1 170 ? 12.907 -2.599 -42.493 1.00 47.28 170 ARG A CA 1
ATOM 1337 C C . ARG A 1 170 ? 11.595 -3.180 -43.054 1.00 47.28 170 ARG A C 1
ATOM 1339 O O . ARG A 1 170 ? 11.281 -4.327 -42.742 1.00 47.28 170 ARG A O 1
ATOM 1346 N N . PRO A 1 171 ? 10.802 -2.424 -43.835 1.00 42.94 171 PRO A N 1
ATOM 1347 C CA . PRO A 1 171 ? 9.456 -2.846 -44.213 1.00 42.94 171 PRO A CA 1
ATOM 1348 C C . PRO A 1 171 ? 9.480 -3.966 -45.265 1.00 42.94 171 PRO A C 1
ATOM 1350 O O . PRO A 1 171 ? 9.766 -3.724 -46.434 1.00 42.94 171 PRO A O 1
ATOM 1353 N N . GLY A 1 172 ? 9.134 -5.189 -44.853 1.00 46.88 172 GLY A N 1
ATOM 1354 C CA . GLY A 1 172 ? 8.923 -6.319 -45.760 1.00 46.88 172 GLY A CA 1
ATOM 1355 C C . GLY A 1 172 ? 8.790 -7.668 -45.042 1.00 46.88 172 GLY A C 1
ATOM 1356 O O . GLY A 1 172 ? 9.726 -8.111 -44.391 1.00 46.88 172 GLY A O 1
ATOM 1357 N N . TYR A 1 173 ? 7.648 -8.336 -45.242 1.00 38.09 173 TYR A N 1
ATOM 1358 C CA . TYR A 1 173 ? 7.353 -9.746 -44.920 1.00 38.09 173 TYR A CA 1
ATOM 1359 C C . TYR A 1 173 ? 7.226 -10.197 -43.440 1.00 38.09 173 TYR A C 1
ATOM 1361 O O . TYR A 1 173 ? 8.191 -10.437 -42.721 1.00 38.09 173 TYR A O 1
ATOM 1369 N N . GLY A 1 174 ? 5.979 -10.511 -43.060 1.00 37.41 174 GLY A N 1
ATOM 1370 C CA . GLY A 1 174 ? 5.596 -11.916 -42.819 1.00 37.41 174 GLY A CA 1
ATOM 1371 C C . GLY A 1 174 ? 5.976 -12.602 -41.493 1.00 37.41 174 GLY A C 1
ATOM 1372 O O . GLY A 1 174 ? 6.953 -13.332 -41.427 1.00 37.41 174 GLY A O 1
ATOM 1373 N N . THR A 1 175 ? 5.091 -12.464 -40.499 1.00 35.66 175 THR A N 1
ATOM 1374 C CA . THR A 1 175 ? 4.619 -13.498 -39.536 1.00 35.66 175 THR A CA 1
ATOM 1375 C C . THR A 1 175 ? 5.572 -14.373 -38.674 1.00 35.66 175 THR A C 1
ATOM 1377 O O . THR A 1 175 ? 6.362 -15.170 -39.153 1.00 35.66 175 THR A O 1
ATOM 1380 N N . PHE A 1 176 ? 5.292 -14.333 -37.359 1.00 37.88 176 PHE A N 1
ATOM 1381 C CA . PHE A 1 176 ? 5.211 -15.444 -36.376 1.00 37.88 176 PHE A CA 1
ATOM 1382 C C . PHE A 1 176 ? 6.409 -16.377 -36.057 1.00 37.88 176 PHE A C 1
ATOM 1384 O O . PHE A 1 176 ? 6.687 -17.321 -36.783 1.00 37.88 176 PHE A O 1
ATOM 1391 N N . VAL A 1 177 ? 6.925 -16.266 -34.818 1.00 30.25 177 VAL A N 1
ATOM 1392 C CA . VAL A 1 177 ? 7.285 -17.407 -33.936 1.00 30.25 177 VAL A CA 1
ATOM 1393 C C . VAL A 1 177 ? 6.858 -17.063 -32.493 1.00 30.25 177 VAL A C 1
ATOM 1395 O O . VAL A 1 177 ? 6.784 -15.893 -32.119 1.00 30.25 177 VAL A O 1
ATOM 1398 N N . ARG A 1 178 ? 6.523 -18.080 -31.690 1.00 40.44 178 ARG A N 1
ATOM 1399 C CA . ARG A 1 178 ? 5.852 -18.008 -30.379 1.00 40.44 178 ARG A CA 1
ATOM 1400 C C . ARG A 1 178 ? 6.685 -18.753 -29.327 1.00 40.44 178 ARG A C 1
ATOM 1402 O O . ARG A 1 178 ? 6.768 -19.965 -29.454 1.00 40.44 178 ARG A O 1
ATOM 1409 N N . PHE A 1 179 ? 7.207 -18.111 -28.268 1.00 28.31 179 PHE A N 1
ATOM 1410 C CA . PHE A 1 179 ? 7.690 -18.850 -27.076 1.00 28.31 179 PHE A CA 1
ATOM 1411 C C . PHE A 1 179 ? 7.578 -18.110 -25.720 1.00 28.31 179 PHE A C 1
ATOM 1413 O O . PHE A 1 179 ? 8.368 -17.258 -25.335 1.00 28.31 179 PHE A O 1
ATOM 1420 N N . ASN A 1 180 ? 6.525 -18.480 -24.994 1.00 38.16 180 ASN A N 1
ATOM 1421 C CA . ASN A 1 180 ? 6.462 -18.860 -23.576 1.00 38.16 180 ASN A CA 1
ATOM 1422 C C . ASN A 1 180 ? 7.586 -18.438 -22.576 1.00 38.16 180 ASN A C 1
ATOM 1424 O O . ASN A 1 180 ? 8.476 -19.227 -22.273 1.00 38.16 180 ASN A O 1
ATOM 1428 N N . LYS A 1 181 ? 7.449 -17.256 -21.945 1.00 32.56 181 LYS A N 1
ATOM 1429 C CA . LYS A 1 181 ? 7.887 -16.973 -20.541 1.00 32.56 181 LYS A CA 1
ATOM 1430 C C . LYS A 1 181 ? 7.337 -15.654 -19.964 1.00 32.56 181 LYS A C 1
ATOM 1432 O O . LYS A 1 181 ? 7.349 -15.450 -18.754 1.00 32.56 181 LYS A O 1
ATOM 1437 N N . TYR A 1 182 ? 6.772 -14.789 -20.813 1.00 36.03 182 TYR A N 1
ATOM 1438 C CA . TYR A 1 182 ? 6.187 -13.471 -20.493 1.00 36.03 182 TYR A CA 1
ATOM 1439 C C . TYR A 1 182 ? 5.017 -13.450 -19.489 1.00 36.03 182 TYR A C 1
ATOM 1441 O O . TYR A 1 182 ? 4.463 -12.384 -19.219 1.00 36.03 182 TYR A O 1
ATOM 1449 N N . ASN A 1 183 ? 4.619 -14.601 -18.946 1.00 41.50 183 ASN A N 1
ATOM 1450 C CA . ASN A 1 183 ? 3.407 -14.732 -18.152 1.00 41.50 183 ASN A CA 1
ATOM 1451 C C . ASN A 1 183 ? 3.520 -14.117 -16.751 1.00 41.50 183 ASN A C 1
ATOM 1453 O O . ASN A 1 183 ? 2.550 -13.530 -16.317 1.00 41.50 183 ASN A O 1
ATOM 1457 N N . LEU A 1 184 ? 4.640 -14.179 -16.018 1.00 38.41 184 LEU A N 1
ATOM 1458 C CA . LEU A 1 184 ? 4.568 -13.886 -14.571 1.00 38.41 184 LEU A CA 1
ATOM 1459 C C . LEU A 1 184 ? 4.283 -12.411 -14.219 1.00 38.41 184 LEU A C 1
ATOM 1461 O O . LEU A 1 184 ? 3.405 -12.150 -13.406 1.00 38.41 184 LEU A O 1
ATOM 1465 N N . LEU A 1 185 ? 4.971 -11.433 -14.820 1.00 39.91 185 LEU A N 1
ATOM 1466 C CA . LEU A 1 185 ? 4.743 -10.009 -14.504 1.00 39.91 185 LEU A CA 1
ATOM 1467 C C . LEU A 1 185 ? 3.522 -9.428 -15.227 1.00 39.91 185 LEU A C 1
ATOM 1469 O O . LEU A 1 185 ? 2.793 -8.630 -14.637 1.00 39.91 185 LEU A O 1
ATOM 1473 N N . ASN A 1 186 ? 3.251 -9.872 -16.459 1.00 39.38 186 ASN A N 1
ATOM 1474 C CA . ASN A 1 186 ? 2.003 -9.526 -17.135 1.00 39.38 186 ASN A CA 1
ATOM 1475 C C . ASN A 1 186 ? 0.806 -10.193 -16.457 1.00 39.38 186 ASN A C 1
ATOM 1477 O O . ASN A 1 186 ? -0.226 -9.547 -16.388 1.00 39.38 186 ASN A O 1
ATOM 1481 N N . ASN A 1 187 ? 0.937 -11.386 -15.866 1.00 40.88 187 ASN A N 1
ATOM 1482 C CA . ASN A 1 187 ? -0.097 -11.951 -15.003 1.00 40.88 187 ASN A CA 1
ATOM 1483 C C . ASN A 1 187 ? -0.118 -11.293 -13.631 1.00 40.88 187 ASN A C 1
ATOM 1485 O O . ASN A 1 187 ? -1.204 -11.129 -13.137 1.00 40.88 187 ASN A O 1
ATOM 1489 N N . ILE A 1 188 ? 0.958 -10.815 -13.001 1.00 43.59 188 ILE A N 1
ATOM 1490 C CA . ILE A 1 188 ? 0.793 -10.047 -11.744 1.00 43.59 188 ILE A CA 1
ATOM 1491 C C . ILE A 1 188 ? 0.032 -8.733 -12.009 1.00 43.59 188 ILE A C 1
ATOM 1493 O O . ILE A 1 188 ? -0.847 -8.360 -11.229 1.00 43.59 188 ILE A O 1
ATOM 1497 N N . TRP A 1 189 ? 0.282 -8.066 -13.141 1.00 44.41 189 TRP A N 1
ATOM 1498 C CA . TRP A 1 189 ? -0.467 -6.866 -13.531 1.00 44.41 189 TRP A CA 1
ATOM 1499 C C . TRP A 1 189 ? -1.880 -7.182 -14.051 1.00 44.41 189 TRP A C 1
ATOM 1501 O O . TRP A 1 189 ? -2.841 -6.539 -13.643 1.00 44.41 189 TRP A O 1
ATOM 1511 N N . ALA A 1 190 ? -2.053 -8.217 -14.873 1.00 44.53 190 ALA A N 1
ATOM 1512 C CA . ALA A 1 190 ? -3.366 -8.672 -15.322 1.00 44.53 190 ALA A CA 1
ATOM 1513 C C . ALA A 1 190 ? -4.161 -9.334 -14.191 1.00 44.53 190 ALA A C 1
ATOM 1515 O O . ALA A 1 190 ? -5.364 -9.216 -14.167 1.00 44.53 190 ALA A O 1
ATOM 1516 N N . ILE A 1 191 ? -3.560 -9.943 -13.180 1.00 45.28 191 ILE A N 1
ATOM 1517 C CA . ILE A 1 191 ? -4.275 -10.441 -12.001 1.00 45.28 191 ILE A CA 1
ATOM 1518 C C . ILE A 1 191 ? -4.683 -9.242 -11.134 1.00 45.28 191 ILE A C 1
ATOM 1520 O O . ILE A 1 191 ? -5.843 -9.144 -10.741 1.00 45.28 191 ILE A O 1
ATOM 1524 N N . THR A 1 192 ? -3.811 -8.248 -10.929 1.00 43.12 192 THR A N 1
ATOM 1525 C CA . THR A 1 192 ? -4.215 -7.017 -10.221 1.00 43.12 192 THR A CA 1
ATOM 1526 C C . THR A 1 192 ? -5.234 -6.158 -10.987 1.00 43.12 192 THR A C 1
ATOM 1528 O O . THR A 1 192 ? -5.990 -5.456 -10.332 1.00 43.12 192 THR A O 1
ATOM 1531 N N . GLN A 1 193 ? -5.344 -6.252 -12.319 1.00 40.19 193 GLN A N 1
ATOM 1532 C CA . GLN A 1 193 ? -6.375 -5.568 -13.132 1.00 40.19 193 GLN A CA 1
ATOM 1533 C C . GLN A 1 193 ? -7.657 -6.412 -13.333 1.00 40.19 193 GLN A C 1
ATOM 1535 O O . GLN A 1 193 ? -8.776 -5.961 -13.093 1.00 40.19 193 GLN A O 1
ATOM 1540 N N . TYR A 1 194 ? -7.501 -7.661 -13.767 1.00 34.88 194 TYR A N 1
ATOM 1541 C CA . TYR A 1 194 ? -8.545 -8.584 -14.238 1.00 34.88 194 TYR A CA 1
ATOM 1542 C C . TYR A 1 194 ? -9.167 -9.400 -13.089 1.00 34.88 194 TYR A C 1
ATOM 1544 O O . TYR A 1 194 ? -10.352 -9.712 -13.161 1.00 34.88 194 TYR A O 1
ATOM 1552 N N . HIS A 1 195 ? -8.448 -9.673 -11.986 1.00 40.97 195 HIS A N 1
ATOM 1553 C CA . HIS A 1 195 ? -9.075 -10.222 -10.770 1.00 40.97 195 HIS A CA 1
ATOM 1554 C C . HIS A 1 195 ? -9.627 -9.154 -9.820 1.00 40.97 195 HIS A C 1
ATOM 1556 O O . HIS A 1 195 ? -10.575 -9.469 -9.106 1.00 40.97 195 HIS A O 1
ATOM 1562 N N . PHE A 1 196 ? -9.177 -7.889 -9.859 1.00 37.59 196 PHE A N 1
ATOM 1563 C CA . PHE A 1 196 ? -9.963 -6.805 -9.238 1.00 37.59 196 PHE A CA 1
ATOM 1564 C C . PHE A 1 196 ? -11.308 -6.623 -9.951 1.00 37.59 196 PHE A C 1
ATOM 1566 O O . PHE A 1 196 ? -12.331 -6.529 -9.281 1.00 37.59 196 PHE A O 1
ATOM 1573 N N . LYS A 1 197 ? -11.330 -6.711 -11.291 1.00 33.38 197 LYS A N 1
ATOM 1574 C CA . LYS A 1 197 ? -12.566 -6.763 -12.095 1.00 33.38 197 LYS A CA 1
ATOM 1575 C C . LYS A 1 197 ? -13.497 -7.923 -11.685 1.00 33.38 197 LYS A C 1
ATOM 1577 O O . LYS A 1 197 ? -14.712 -7.750 -11.686 1.00 33.38 197 LYS A O 1
ATOM 1582 N N . CYS A 1 198 ? -12.953 -9.075 -11.278 1.00 32.66 198 CYS A N 1
ATOM 1583 C CA . CYS A 1 198 ? -13.741 -10.172 -10.697 1.00 32.66 198 CYS A CA 1
ATOM 1584 C C . CYS A 1 198 ? -14.156 -9.919 -9.238 1.00 32.66 198 CYS A C 1
ATOM 1586 O O . CYS A 1 198 ? -15.278 -10.254 -8.873 1.00 32.66 198 CYS A O 1
ATOM 1588 N N . LEU A 1 199 ? -13.301 -9.321 -8.403 1.00 34.34 199 LEU A N 1
ATOM 1589 C CA . LEU A 1 199 ? -13.620 -9.015 -7.004 1.00 34.34 199 LEU A CA 1
ATOM 1590 C C . LEU A 1 199 ? -14.739 -7.970 -6.876 1.00 34.34 199 LEU A C 1
ATOM 1592 O O . LEU A 1 199 ? -15.546 -8.073 -5.960 1.00 34.34 199 LEU A O 1
ATOM 1596 N N . THR A 1 200 ? -14.847 -7.016 -7.806 1.00 37.78 200 THR A N 1
ATOM 1597 C CA . THR A 1 200 ? -15.940 -6.027 -7.805 1.00 37.78 200 THR A CA 1
ATOM 1598 C C . THR A 1 200 ? -17.240 -6.526 -8.438 1.00 37.78 200 THR A C 1
ATOM 1600 O O . THR A 1 200 ? -18.292 -6.019 -8.074 1.00 37.78 200 THR A O 1
ATOM 1603 N N . ASN A 1 201 ? -17.197 -7.499 -9.360 1.00 33.75 201 ASN A N 1
ATOM 1604 C CA . ASN A 1 201 ? -18.404 -8.036 -10.017 1.00 33.75 201 ASN A CA 1
ATOM 1605 C C . ASN A 1 201 ? -18.943 -9.334 -9.393 1.00 33.75 201 ASN A C 1
ATOM 1607 O O . ASN A 1 201 ? -20.117 -9.639 -9.573 1.00 33.75 201 ASN A O 1
ATOM 1611 N N . LYS A 1 202 ? -18.112 -10.129 -8.704 1.00 33.12 202 LYS A N 1
ATOM 1612 C CA . LYS A 1 202 ? -18.521 -11.428 -8.132 1.00 33.12 202 LYS A CA 1
ATOM 1613 C C . LYS A 1 202 ? -18.948 -11.340 -6.662 1.00 33.12 202 LYS A C 1
ATOM 1615 O O . LYS A 1 202 ? -19.582 -12.264 -6.169 1.00 33.12 202 LYS A O 1
ATOM 1620 N N . TYR A 1 203 ? -18.624 -10.243 -5.976 1.00 37.41 203 TYR A N 1
ATOM 1621 C CA . TYR A 1 203 ? -18.965 -10.026 -4.570 1.00 37.41 203 TYR A CA 1
ATOM 1622 C C . TYR A 1 203 ? -19.928 -8.846 -4.414 1.00 37.41 203 TYR A C 1
ATOM 1624 O O . TYR A 1 203 ? -19.604 -7.836 -3.790 1.00 37.41 203 TYR A O 1
ATOM 1632 N N . ASN A 1 204 ? -21.155 -9.023 -4.918 1.00 34.91 204 ASN A N 1
ATOM 1633 C CA . ASN A 1 204 ? -22.301 -8.504 -4.173 1.00 34.91 204 ASN A CA 1
ATOM 1634 C C . ASN A 1 204 ? -22.191 -9.103 -2.766 1.00 34.91 204 ASN A C 1
ATOM 1636 O O . ASN A 1 204 ? -22.372 -10.308 -2.593 1.00 34.91 204 ASN A O 1
ATOM 1640 N N . LEU A 1 205 ? -21.813 -8.281 -1.785 1.00 32.91 205 LEU A N 1
ATOM 1641 C CA . LEU A 1 205 ? -21.731 -8.663 -0.376 1.00 32.91 205 LEU A CA 1
ATOM 1642 C C . LEU A 1 205 ? -23.149 -8.802 0.186 1.00 32.91 205 LEU A C 1
ATOM 1644 O O . LEU A 1 205 ? -23.625 -7.973 0.956 1.00 32.91 205 LEU A O 1
ATOM 1648 N N . GLN A 1 206 ? -23.835 -9.860 -0.239 1.00 30.05 206 GLN A N 1
ATOM 1649 C CA . GLN A 1 206 ? -25.033 -10.337 0.427 1.00 30.05 206 GLN A CA 1
ATOM 1650 C C . GLN A 1 206 ? -24.565 -11.126 1.653 1.00 30.05 206 GLN A C 1
ATOM 1652 O O . GLN A 1 206 ? -23.994 -12.211 1.543 1.00 30.05 206 GLN A O 1
ATOM 1657 N N . TYR A 1 207 ? -24.705 -10.489 2.813 1.00 31.08 207 TYR A N 1
ATOM 1658 C CA . TYR A 1 207 ? -24.257 -10.995 4.106 1.00 31.08 207 TYR A CA 1
ATOM 1659 C C . TYR A 1 207 ? -24.962 -12.312 4.472 1.00 31.08 207 TYR A C 1
ATOM 1661 O O . TYR A 1 207 ? -26.151 -12.466 4.181 1.00 31.08 207 TYR A O 1
ATOM 1669 N N . PRO A 1 208 ? -24.288 -13.240 5.172 1.00 32.97 208 PRO A N 1
ATOM 1670 C CA . PRO A 1 208 ? -24.970 -14.342 5.828 1.00 32.97 208 PRO A CA 1
ATOM 1671 C C . PRO A 1 208 ? -25.632 -13.861 7.131 1.00 32.97 208 PRO A C 1
ATOM 1673 O O . PRO A 1 208 ? -24.939 -13.472 8.067 1.00 32.97 208 PRO A O 1
ATOM 1676 N N . GLY A 1 209 ? -26.963 -13.970 7.210 1.00 31.25 209 GLY A N 1
ATOM 1677 C CA . GLY A 1 209 ? -27.671 -14.153 8.484 1.00 31.25 209 GLY A CA 1
ATOM 1678 C C . GLY A 1 209 ? -28.443 -12.967 9.076 1.00 31.25 209 GLY A C 1
ATOM 1679 O O . GLY A 1 209 ? -28.030 -12.433 10.097 1.00 31.25 209 GLY A O 1
ATOM 1680 N N . VAL A 1 210 ? -29.641 -12.686 8.544 1.00 25.66 210 VAL A N 1
ATOM 1681 C CA . VAL A 1 210 ? -30.857 -12.434 9.355 1.00 25.66 210 VAL A CA 1
ATOM 1682 C C . VAL A 1 210 ? -32.048 -13.083 8.633 1.00 25.66 210 VAL A C 1
ATOM 1684 O O . VAL A 1 210 ? -32.164 -12.972 7.414 1.00 25.66 210 VAL A O 1
ATOM 1687 N N . SER A 1 211 ? -32.907 -13.786 9.369 1.00 37.50 211 SER A N 1
ATOM 1688 C CA . SER A 1 211 ? -34.098 -14.486 8.871 1.00 37.50 211 SER A CA 1
ATOM 1689 C C . SER A 1 211 ? -35.367 -13.623 8.936 1.00 37.50 211 SER A C 1
ATOM 1691 O O . SER A 1 211 ? -35.572 -12.898 9.905 1.00 37.50 211 SER A O 1
ATOM 1693 N N . VAL A 1 212 ? -36.261 -13.757 7.946 1.00 28.67 212 VAL A N 1
ATO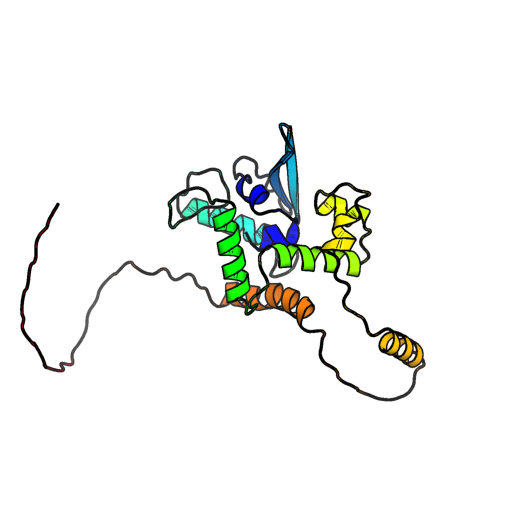M 1694 C CA . VAL A 1 212 ? -37.665 -13.291 8.001 1.00 28.67 212 VAL A CA 1
ATOM 1695 C C . VAL A 1 212 ? -38.554 -14.317 7.257 1.00 28.67 212 VAL A C 1
ATOM 1697 O O . VAL A 1 212 ? -38.117 -14.793 6.208 1.00 28.67 212 VAL A O 1
ATOM 1700 N N . PRO A 1 213 ? -39.743 -14.714 7.770 1.00 42.06 213 PRO A N 1
ATOM 1701 C CA . PRO A 1 213 ? -40.468 -15.900 7.285 1.00 42.06 213 PRO A CA 1
ATOM 1702 C C . PRO A 1 213 ? -41.732 -15.621 6.443 1.00 42.06 213 PRO A C 1
ATOM 1704 O O . PRO A 1 213 ? -42.432 -14.645 6.693 1.00 42.06 213 PRO A O 1
ATOM 1707 N N . TYR A 1 214 ? -42.062 -16.553 5.536 1.00 25.78 214 TYR A N 1
ATOM 1708 C CA . TYR A 1 214 ? -43.406 -17.105 5.220 1.00 25.78 214 TYR A CA 1
ATOM 1709 C C . TYR A 1 214 ? -43.186 -18.291 4.238 1.00 25.78 214 TYR A C 1
ATOM 1711 O O . TYR A 1 214 ? -42.395 -18.147 3.312 1.00 25.78 214 TYR A O 1
ATOM 1719 N N . ALA A 1 215 ? -43.587 -19.539 4.533 1.00 27.45 215 ALA A N 1
ATOM 1720 C CA . ALA A 1 215 ? -44.901 -20.150 4.230 1.00 27.45 215 ALA A CA 1
ATOM 1721 C C . ALA A 1 215 ? -45.262 -20.058 2.721 1.00 27.45 215 ALA A C 1
ATOM 1723 O O . ALA A 1 215 ? -45.279 -18.955 2.185 1.00 27.45 215 ALA A O 1
ATOM 1724 N N . GLN A 1 216 ? -45.520 -21.115 1.938 1.00 29.59 216 GLN A N 1
ATOM 1725 C CA . GLN A 1 216 ? -45.816 -22.555 2.148 1.00 29.59 216 GLN A CA 1
ATOM 1726 C C . GLN A 1 216 ? -45.029 -23.391 1.064 1.00 29.59 216 GLN A C 1
ATOM 1728 O O . GLN A 1 216 ? -44.299 -22.774 0.291 1.00 29.59 216 GLN A O 1
ATOM 1733 N N . ASP A 1 217 ? -45.047 -24.727 0.884 1.00 28.91 217 ASP A N 1
ATOM 1734 C CA . ASP A 1 217 ? -45.824 -25.853 1.452 1.00 28.91 217 ASP A CA 1
ATOM 1735 C C . ASP A 1 217 ? -45.123 -27.245 1.263 1.00 28.91 217 ASP A C 1
ATOM 1737 O O . ASP A 1 217 ? -44.010 -27.303 0.743 1.00 28.91 217 ASP A O 1
ATOM 1741 N N . VAL A 1 218 ? -45.806 -28.335 1.674 1.00 28.25 218 VAL A N 1
ATOM 1742 C CA . VAL A 1 218 ? -45.751 -29.790 1.290 1.00 28.25 218 VAL A CA 1
ATOM 1743 C C . VAL A 1 218 ? -44.700 -30.228 0.225 1.00 28.25 218 VAL A C 1
ATOM 1745 O O . VAL A 1 218 ? -44.666 -29.692 -0.878 1.00 28.25 218 VAL A O 1
ATOM 1748 N N . VAL A 1 219 ? -43.826 -31.225 0.463 1.00 29.22 219 VAL A N 1
ATOM 1749 C CA . VAL A 1 219 ? -44.099 -32.691 0.508 1.00 29.22 219 VAL A CA 1
ATOM 1750 C C . VAL A 1 219 ? -43.185 -33.427 1.506 1.00 29.22 219 VAL A C 1
ATOM 1752 O O . VAL A 1 219 ? -41.999 -33.123 1.622 1.00 29.22 219 VAL A O 1
ATOM 1755 N N . GLU A 1 220 ? -43.750 -34.428 2.186 1.00 33.56 220 GLU A N 1
ATOM 1756 C CA . GLU A 1 220 ? -43.069 -35.382 3.073 1.00 33.56 220 GLU A CA 1
ATOM 1757 C C . GLU A 1 220 ? -42.012 -36.229 2.344 1.00 33.56 220 GLU A C 1
ATOM 1759 O O . GLU A 1 220 ? -42.234 -36.684 1.224 1.00 33.56 220 GLU A O 1
ATOM 1764 N N . LEU A 1 221 ? -40.927 -36.583 3.035 1.00 30.83 221 LEU A N 1
ATOM 1765 C CA . LEU A 1 221 ? -40.378 -37.931 2.899 1.00 30.83 221 LEU A CA 1
ATOM 1766 C C . LEU A 1 221 ? -39.869 -38.420 4.255 1.00 30.83 221 LEU A C 1
ATOM 1768 O O . LEU A 1 221 ? -39.175 -37.711 4.983 1.00 30.83 221 LEU A O 1
ATOM 1772 N N . GLU A 1 222 ? -40.304 -39.624 4.593 1.00 31.81 222 GLU A N 1
ATOM 1773 C CA . GLU A 1 222 ? -40.182 -40.237 5.905 1.00 31.81 222 GLU A CA 1
ATOM 1774 C C . GLU A 1 222 ? -38.780 -40.810 6.173 1.00 31.81 222 GLU A C 1
ATOM 1776 O O . GLU A 1 222 ? -38.126 -41.301 5.261 1.00 31.81 222 GLU A O 1
ATOM 1781 N N . ASN A 1 223 ? -38.423 -40.835 7.462 1.00 34.47 223 ASN A N 1
ATOM 1782 C CA . ASN A 1 223 ? -37.765 -41.925 8.199 1.00 34.47 223 ASN A CA 1
ATOM 1783 C C . ASN A 1 223 ? -36.449 -42.588 7.717 1.00 34.47 223 ASN A C 1
ATOM 1785 O O . ASN A 1 223 ? -36.181 -42.819 6.546 1.00 34.47 223 ASN A O 1
ATOM 1789 N N . LEU A 1 224 ? -35.743 -43.083 8.748 1.00 30.77 224 LEU A N 1
ATOM 1790 C CA . LEU A 1 224 ? -34.579 -43.989 8.798 1.00 30.77 224 LEU A CA 1
ATOM 1791 C C . LEU A 1 224 ? -33.220 -43.280 8.995 1.00 30.77 224 LEU A C 1
ATOM 1793 O O . LEU A 1 224 ? -32.690 -42.653 8.087 1.00 30.77 224 LEU A O 1
ATOM 1797 N N . GLY A 1 225 ? -32.581 -43.392 10.163 1.00 29.78 225 GLY A N 1
ATOM 1798 C CA . GLY A 1 225 ? -33.036 -44.053 11.391 1.00 29.78 225 GLY A CA 1
ATOM 1799 C C . GLY A 1 225 ? -32.089 -43.811 12.566 1.00 29.78 225 GLY A C 1
ATOM 1800 O O . GLY A 1 225 ? -30.932 -43.439 12.378 1.00 29.78 225 GLY A O 1
ATOM 1801 N N . GLU A 1 226 ? -32.594 -44.015 13.779 1.00 34.47 226 GLU A N 1
ATOM 1802 C CA . GLU A 1 226 ? -31.811 -43.954 15.014 1.00 34.47 226 GLU A CA 1
ATOM 1803 C C . GLU A 1 226 ? -30.895 -45.181 15.130 1.00 34.47 226 GLU A C 1
ATOM 1805 O O . GLU A 1 226 ? -31.355 -46.308 14.947 1.00 34.47 226 GLU A O 1
ATOM 1810 N N . ILE A 1 227 ? -29.627 -44.984 15.513 1.00 33.66 227 ILE A N 1
ATOM 1811 C CA . ILE A 1 227 ? -28.847 -46.019 16.207 1.00 33.66 227 ILE A CA 1
ATOM 1812 C C . ILE A 1 227 ? -28.216 -45.410 17.462 1.00 33.66 227 ILE A C 1
ATOM 1814 O O . ILE A 1 227 ? -27.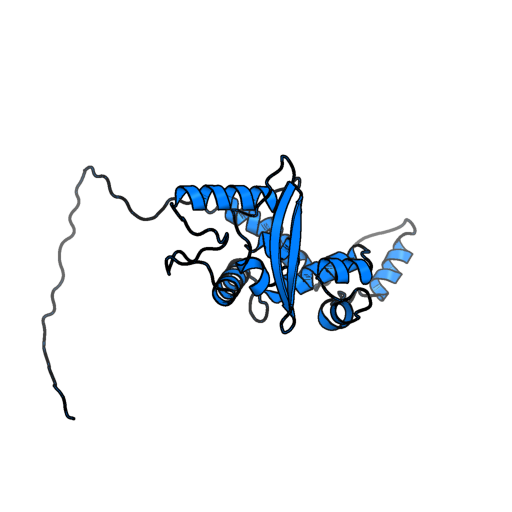239 -44.666 17.425 1.00 33.66 227 ILE A O 1
ATOM 1818 N N . SER A 1 228 ? -28.880 -45.762 18.555 1.00 35.75 228 SER A N 1
ATOM 1819 C CA . SER A 1 228 ? -28.485 -45.807 19.960 1.00 35.75 228 SER A CA 1
ATOM 1820 C C . SER A 1 228 ? -27.001 -46.109 20.257 1.00 35.75 228 SER A C 1
ATOM 1822 O O . SER A 1 228 ? -26.471 -47.080 19.727 1.00 35.75 228 SER A O 1
ATOM 1824 N N . THR A 1 229 ? -26.452 -45.327 21.203 1.00 37.00 229 THR A N 1
ATOM 1825 C CA . THR A 1 229 ? -25.601 -45.737 22.354 1.00 37.00 229 THR A CA 1
ATOM 1826 C C . THR A 1 229 ? -24.215 -46.390 22.092 1.00 37.00 229 THR A C 1
ATOM 1828 O O . THR A 1 229 ? -23.897 -46.770 20.972 1.00 37.00 229 THR A O 1
ATOM 1831 N N . ASP A 1 230 ? -23.250 -46.446 23.026 1.00 34.78 230 ASP A N 1
ATOM 1832 C CA . ASP A 1 230 ? -23.246 -46.264 24.496 1.00 34.78 230 ASP A CA 1
ATOM 1833 C C . ASP A 1 230 ? -22.066 -45.415 25.027 1.00 34.78 230 ASP A C 1
ATOM 1835 O O . ASP A 1 230 ? -21.188 -44.965 24.288 1.00 34.78 230 ASP A O 1
ATOM 1839 N N . GLU A 1 231 ? -22.106 -45.171 26.338 1.00 44.06 231 GLU A N 1
ATOM 1840 C CA . GLU A 1 231 ? -21.120 -44.475 27.171 1.00 44.06 231 GLU A CA 1
ATOM 1841 C C . GLU A 1 231 ? -19.755 -45.191 27.247 1.00 44.06 231 GLU A C 1
ATOM 1843 O O . GLU A 1 231 ? -19.696 -46.414 27.223 1.00 44.06 231 GLU A O 1
ATOM 1848 N N . GLU A 1 232 ? -18.677 -44.443 27.523 1.00 49.31 232 GLU A N 1
ATOM 1849 C CA . GLU A 1 232 ? -17.827 -44.773 28.681 1.00 49.31 232 GLU A CA 1
ATOM 1850 C C . GLU A 1 232 ? -17.037 -43.545 29.177 1.00 49.31 232 GLU A C 1
ATOM 1852 O O . GLU A 1 232 ? -16.402 -42.816 28.411 1.00 49.31 232 GLU A O 1
ATOM 1857 N N . ASN A 1 233 ? -17.113 -43.295 30.487 1.00 42.34 233 ASN A N 1
ATOM 1858 C CA . ASN A 1 233 ? -16.244 -42.355 31.197 1.00 42.34 233 ASN A CA 1
ATOM 1859 C C . ASN A 1 233 ? -14.944 -43.070 31.570 1.00 42.34 233 ASN A C 1
ATOM 1861 O O . ASN A 1 233 ? -15.010 -44.167 32.113 1.00 42.34 233 ASN A O 1
ATOM 1865 N N . GLU A 1 234 ? -13.808 -42.373 31.520 1.00 49.53 234 GLU A N 1
ATOM 1866 C CA . GLU A 1 234 ? -12.749 -42.637 32.499 1.00 49.53 234 GLU A CA 1
ATOM 1867 C C . GLU A 1 234 ? -12.136 -41.332 33.020 1.00 49.53 234 GLU A C 1
ATOM 1869 O O . GLU A 1 234 ? -11.784 -40.420 32.268 1.00 49.53 234 GLU A O 1
ATOM 1874 N N . GLN A 1 235 ? -12.066 -41.227 34.347 1.00 49.09 235 GLN A N 1
ATOM 1875 C CA . GLN A 1 235 ? -11.543 -40.071 35.065 1.00 49.09 235 GLN A CA 1
ATOM 1876 C C . GLN A 1 235 ? -10.125 -40.358 35.567 1.00 49.09 235 GLN A C 1
ATOM 1878 O O . GLN A 1 235 ? -9.914 -41.333 36.272 1.00 49.09 235 GLN A O 1
ATOM 1883 N N . GLY A 1 236 ? -9.208 -39.429 35.285 1.00 42.62 236 GLY A N 1
ATOM 1884 C CA . GLY A 1 236 ? -8.173 -38.936 36.203 1.00 42.62 236 GLY A CA 1
ATOM 1885 C C . GLY A 1 236 ? -7.211 -39.907 36.911 1.00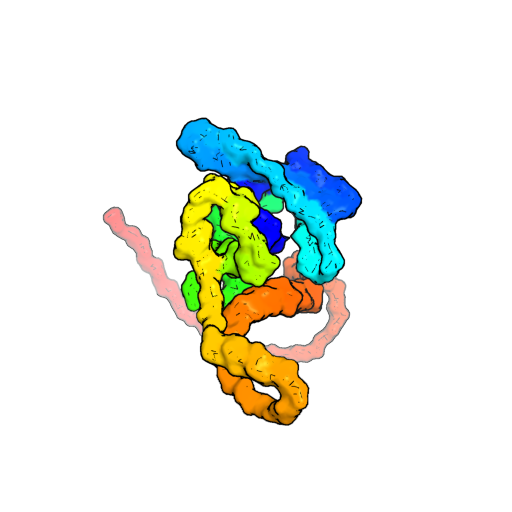 42.62 236 GLY A C 1
ATOM 1886 O O . GLY A 1 236 ? -7.586 -40.647 37.813 1.00 42.62 236 GLY A O 1
ATOM 1887 N N . ALA A 1 237 ? -5.912 -39.676 36.700 1.00 46.75 237 ALA A N 1
ATOM 1888 C CA . ALA A 1 237 ? -4.902 -39.851 37.744 1.00 46.75 237 ALA A CA 1
ATOM 1889 C C . ALA A 1 237 ? -3.793 -38.785 37.617 1.00 46.75 237 ALA A C 1
ATOM 1891 O O . ALA A 1 237 ? -3.169 -38.676 36.567 1.00 46.75 237 ALA A O 1
ATOM 1892 N N . GLN A 1 238 ? -3.647 -38.012 38.702 1.00 50.06 238 GLN A N 1
ATOM 1893 C CA . GLN A 1 238 ? -2.498 -37.229 39.211 1.00 50.06 238 GLN A CA 1
ATOM 1894 C C . GLN A 1 238 ? -1.364 -36.813 38.253 1.00 50.06 238 GLN A C 1
ATOM 1896 O O . GLN A 1 238 ? -0.536 -37.676 37.893 1.00 50.06 238 GLN A O 1
#

Organism: NCBI:txid222440

Secondary structure (DSSP, 8-state):
-HHHHHHH---HHHHTT-BSTT-EE-SSEEEEEEEEEETTEEEEEEEEEE--SSS--HHHHHHHHHHHHHHTT---SBS-EETTTTEEPPHHHHHHHHHHHHHHTT--TT--HHHHHHHHHHHHHHTT--HHHHHHHTT--TT-SHIIIII-------HHHHHHHHHTTSS----------THHHHHHHHIIIIIHHHHHHH-----S------------------------------

pLDDT: mean 72.77, std 24.86, range [25.66, 97.38]

Radius of gyration: 25.83 Å; chains: 1; bounding box: 68×62×85 Å

Foldseek 3Di:
DLLCCLQQVDQLQFLLQWFPVQWDQDPFKIKTWTWDDDPPDIDIDIDMAGADPALSGPNVVLVVQVVVCVVVVLPDGGSAADPVVSGRDDSVNVFVVQQVLCVVLVNDPPDGSVVSVLLSLQVCVVVVHDCQRSCVSNVHDSPDCCCVVPRHDHDPDVVVVVVVVVVPVPDDDDDDDDDDDPCPSVSVVCSSRVVSVVVVPVDPPPDPDDDDDDDDDDDDDDDDDDDDDDDDDDDDDD

Sequence (238 aa):
MAMSVAFCAARMTELVFMKQSEMIDDMHSLSLKTQTSKGKQVIIHTITFDERSGICCPVKTLRKWIQQRNTDGISEDQIWYNHTKQLPASSEYCSHQLTAIIRRAGITSPYTGPTISHAMMTRLRAAGATQAEVNAFARHAIASNVVDIYYYKPVERDLSSMLILNEKRRPGYGTFVRFNKYNLLNNIWAITQYHFKCLTNKYNLQYPGVSVPYAQDVVELENLGEISTDEENEQGAQ

InterPro domains:
  IPR011010 DNA breaking-rejoining enzyme, catalytic core [SSF56349] (6-154)
  IPR013762 Integrase-like, catalytic domain superfamily [G3DSA:1.10.443.10] (1-158)